Protein AF-E3M8C4-F1 (afdb_monomer)

Structure (mmCIF, N/CA/C/O backbone):
data_AF-E3M8C4-F1
#
_entry.id   AF-E3M8C4-F1
#
loop_
_atom_site.group_PDB
_atom_site.id
_atom_site.type_symbol
_atom_site.label_atom_id
_atom_site.label_alt_id
_atom_site.label_comp_id
_atom_site.label_asym_id
_atom_site.label_entity_id
_atom_site.label_seq_id
_atom_site.pdbx_PDB_ins_code
_atom_site.Cartn_x
_atom_site.Cartn_y
_atom_site.Cartn_z
_atom_site.occupancy
_atom_site.B_iso_or_equiv
_atom_site.auth_seq_id
_atom_site.auth_comp_id
_atom_site.auth_asym_id
_atom_site.auth_atom_id
_atom_site.pdbx_PDB_model_num
ATOM 1 N N . MET A 1 1 ? -31.772 -7.429 3.076 1.00 41.00 1 MET A N 1
ATOM 2 C CA . MET A 1 1 ? -30.978 -6.575 3.980 1.00 41.00 1 MET A CA 1
ATOM 3 C C . MET A 1 1 ? -29.759 -6.122 3.203 1.00 41.00 1 MET A C 1
ATOM 5 O O . MET A 1 1 ? -29.094 -7.003 2.657 1.00 41.00 1 MET A O 1
ATOM 9 N N . PRO A 1 2 ? -29.515 -4.811 3.075 1.00 46.81 2 PRO A N 1
ATOM 10 C CA . PRO A 1 2 ? -28.329 -4.307 2.395 1.00 46.81 2 PRO A CA 1
ATOM 11 C C . PRO A 1 2 ? -27.064 -4.813 3.103 1.00 46.81 2 PRO A C 1
ATOM 13 O O . PRO A 1 2 ? -27.023 -4.975 4.325 1.00 46.81 2 PRO A O 1
ATOM 16 N N . LYS A 1 3 ? -26.053 -5.179 2.312 1.00 53.75 3 LYS A N 1
ATOM 17 C CA . LYS A 1 3 ? -24.816 -5.789 2.808 1.00 53.75 3 LYS A CA 1
ATOM 18 C C . LYS A 1 3 ? -23.871 -4.678 3.261 1.00 53.75 3 LYS A C 1
ATOM 20 O O . LYS A 1 3 ? -23.194 -4.083 2.433 1.00 53.75 3 LYS A O 1
ATOM 25 N N . LEU A 1 4 ? -23.828 -4.426 4.565 1.00 55.47 4 LEU A N 1
ATOM 26 C CA . LEU A 1 4 ? -22.889 -3.484 5.178 1.00 55.47 4 LEU A CA 1
ATOM 27 C C . LEU A 1 4 ? -21.462 -4.028 5.033 1.00 55.47 4 LEU A C 1
ATOM 29 O O . LEU A 1 4 ? -21.160 -5.127 5.504 1.00 55.47 4 LEU A O 1
ATOM 33 N N . GLU A 1 5 ? -20.588 -3.276 4.367 1.00 61.97 5 GLU A N 1
ATOM 34 C CA . GLU A 1 5 ? -19.200 -3.681 4.135 1.00 61.97 5 GLU A CA 1
ATOM 35 C C . GLU A 1 5 ? -18.239 -2.529 4.444 1.00 61.97 5 GLU A C 1
ATOM 37 O O . GLU A 1 5 ? -18.354 -1.435 3.889 1.00 61.97 5 GLU A O 1
ATOM 42 N N . ILE A 1 6 ? -17.262 -2.786 5.316 1.00 65.75 6 ILE A N 1
ATOM 43 C CA . ILE A 1 6 ? -16.115 -1.896 5.493 1.00 65.75 6 ILE A CA 1
ATOM 44 C C . ILE A 1 6 ? -15.099 -2.214 4.406 1.00 65.75 6 ILE A C 1
ATOM 46 O O . ILE A 1 6 ? -14.561 -3.320 4.357 1.00 65.75 6 ILE A O 1
ATOM 50 N N . GLN A 1 7 ? -14.836 -1.249 3.527 1.00 65.81 7 GLN A N 1
ATOM 51 C CA . GLN A 1 7 ? -13.980 -1.490 2.363 1.00 65.81 7 GLN A CA 1
ATOM 52 C C . GLN A 1 7 ? -12.594 -0.862 2.482 1.00 65.81 7 GLN A C 1
ATOM 54 O O . GLN A 1 7 ? -11.669 -1.339 1.824 1.00 65.81 7 GLN A O 1
ATOM 59 N N . SER A 1 8 ? -12.420 0.182 3.298 1.00 65.69 8 SER A N 1
ATOM 60 C CA . SER A 1 8 ? -11.122 0.846 3.429 1.00 65.69 8 SER A CA 1
ATOM 61 C C . SER A 1 8 ? -10.861 1.426 4.807 1.00 65.69 8 SER A C 1
ATOM 63 O O . SER A 1 8 ? -11.768 2.012 5.402 1.00 65.69 8 SER A O 1
ATOM 65 N N . ILE A 1 9 ? -9.595 1.361 5.217 1.00 70.31 9 ILE A N 1
ATOM 66 C CA . ILE A 1 9 ? -9.042 2.141 6.323 1.00 70.31 9 ILE A CA 1
ATOM 67 C C . ILE A 1 9 ? -7.914 3.033 5.784 1.00 70.31 9 ILE A C 1
ATOM 69 O O . ILE A 1 9 ? -7.030 2.538 5.078 1.00 70.31 9 ILE A O 1
ATOM 73 N N . ASP A 1 10 ? -7.964 4.331 6.100 1.00 72.81 10 ASP A N 1
ATOM 74 C CA . ASP A 1 10 ? -6.901 5.304 5.797 1.00 72.81 10 ASP A CA 1
ATOM 75 C C . ASP A 1 10 ? -6.267 5.807 7.096 1.00 72.81 10 ASP A C 1
ATOM 77 O O . ASP A 1 10 ? -6.956 6.412 7.918 1.00 72.81 10 ASP A O 1
ATOM 81 N N . PHE A 1 11 ? -4.964 5.569 7.267 1.00 69.94 11 PHE A N 1
ATOM 82 C CA . PHE A 1 11 ? -4.164 6.158 8.339 1.00 69.94 11 PHE A CA 1
ATOM 83 C C . PHE A 1 11 ? -3.573 7.466 7.838 1.00 69.94 11 PHE A C 1
ATOM 85 O O . PHE A 1 11 ? -2.538 7.477 7.171 1.00 69.94 11 PHE A O 1
ATOM 92 N N . SER A 1 12 ? -4.223 8.578 8.156 1.00 65.88 12 SER A N 1
ATOM 93 C CA . SER A 1 12 ? -3.768 9.907 7.757 1.00 65.88 12 SER A CA 1
ATOM 94 C C . SER A 1 12 ? -3.280 10.726 8.945 1.00 65.88 12 SER A C 1
ATOM 96 O O . SER A 1 12 ? -3.687 10.489 10.074 1.00 65.88 12 SER A O 1
ATOM 98 N N . LYS A 1 13 ? -2.390 11.691 8.707 1.00 58.03 13 LYS A N 1
ATOM 99 C CA . LYS A 1 13 ? -2.182 12.804 9.641 1.00 58.03 13 LYS A CA 1
ATOM 100 C C . LYS A 1 13 ? -3.149 13.914 9.244 1.00 58.03 13 LYS A C 1
ATOM 102 O O . LYS A 1 13 ? -3.249 14.218 8.051 1.00 58.03 13 LYS A O 1
ATOM 107 N N . ASN A 1 14 ? -3.860 14.497 10.205 1.00 47.97 14 ASN A N 1
ATOM 108 C CA . ASN A 1 14 ? -4.699 15.659 9.928 1.00 47.97 14 ASN A CA 1
ATOM 109 C C . ASN A 1 14 ? -3.818 16.799 9.394 1.00 47.97 14 ASN A C 1
ATOM 111 O O . ASN A 1 14 ? -2.728 17.045 9.915 1.00 47.97 14 ASN A O 1
ATOM 115 N N . LYS A 1 15 ? -4.274 17.481 8.337 1.00 43.12 15 LYS A N 1
ATOM 116 C CA . LYS A 1 15 ? -3.671 18.746 7.907 1.00 43.12 15 LYS A CA 1
ATOM 117 C C . LYS A 1 15 ? -4.147 19.827 8.870 1.00 43.12 15 LYS A C 1
ATOM 119 O O . LYS A 1 15 ? -5.129 20.503 8.586 1.00 43.12 15 LYS A O 1
ATOM 124 N N . GLU A 1 16 ? -3.489 19.973 10.010 1.00 40.72 16 GLU A N 1
ATOM 125 C CA . GLU A 1 16 ? -3.573 21.251 10.711 1.00 40.72 16 GLU A CA 1
ATOM 126 C C . GLU A 1 16 ? -2.785 22.278 9.887 1.00 40.72 16 GLU A C 1
ATOM 128 O O . GLU A 1 16 ? -1.703 21.988 9.370 1.00 40.72 16 GLU A O 1
ATOM 133 N N . ASN A 1 17 ? -3.399 23.442 9.663 1.00 36.81 17 ASN A N 1
ATOM 134 C CA . ASN A 1 17 ? -2.764 24.579 9.007 1.00 36.81 17 ASN A CA 1
ATOM 135 C C . ASN A 1 17 ? -1.428 24.870 9.703 1.00 36.81 17 ASN A C 1
ATOM 137 O O . ASN A 1 17 ? -1.374 24.892 10.929 1.00 36.81 17 ASN A O 1
ATOM 141 N N . GLU A 1 18 ? -0.379 25.139 8.925 1.00 38.25 18 GLU A N 1
ATOM 142 C CA . GLU A 1 18 ? 1.022 25.331 9.353 1.00 38.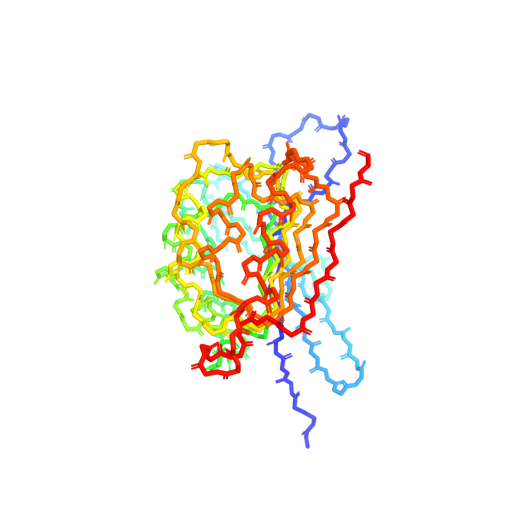25 18 GLU A CA 1
ATOM 143 C C . GLU A 1 18 ? 1.268 26.471 10.376 1.00 38.25 18 GLU A C 1
ATOM 145 O O . GLU A 1 18 ? 2.416 26.789 10.667 1.00 38.25 18 GLU A O 1
ATOM 150 N N . ASN A 1 19 ? 0.225 27.081 10.947 1.00 34.41 19 ASN A N 1
ATOM 151 C CA . ASN A 1 19 ? 0.312 28.265 11.803 1.00 34.41 19 ASN A CA 1
ATOM 152 C C . ASN A 1 19 ? -0.123 28.064 13.264 1.00 34.41 19 ASN A C 1
ATOM 154 O O . ASN A 1 19 ? -0.039 29.023 14.029 1.00 34.41 19 ASN A O 1
ATOM 158 N N . GLU A 1 20 ? -0.544 26.871 13.692 1.00 35.66 20 GLU A N 1
ATOM 159 C CA . GLU A 1 20 ? -0.759 26.601 15.120 1.00 35.66 20 GLU A CA 1
ATOM 160 C C . GLU A 1 20 ? 0.351 25.709 15.673 1.00 35.66 20 GLU A C 1
ATOM 162 O O . GLU A 1 20 ? 0.469 24.523 15.375 1.00 35.66 20 GLU A O 1
ATOM 167 N N . VAL A 1 21 ? 1.199 26.331 16.493 1.00 35.09 21 VAL A N 1
ATOM 168 C CA . VAL A 1 21 ? 2.205 25.678 17.328 1.00 35.09 21 VAL A CA 1
ATOM 169 C C . VAL A 1 21 ? 1.470 24.885 18.412 1.00 35.09 21 VAL A C 1
ATOM 171 O O . VAL A 1 21 ? 1.314 25.340 19.541 1.00 35.09 21 VAL A O 1
ATOM 174 N N . SER A 1 22 ? 0.980 23.700 18.061 1.00 35.19 22 SER A N 1
ATOM 175 C CA . SER A 1 22 ? 0.643 22.661 19.029 1.00 35.19 22 SER A CA 1
ATOM 176 C C . SER A 1 22 ? 1.121 21.315 18.479 1.00 35.19 22 SER A C 1
ATOM 178 O O . SER A 1 22 ? 0.744 20.879 17.396 1.00 35.19 22 SER A O 1
ATOM 180 N N . GLU A 1 23 ? 2.048 20.684 19.195 1.00 35.31 23 GLU A N 1
ATOM 181 C CA . GLU A 1 23 ? 2.816 19.512 18.758 1.00 35.31 23 GLU A CA 1
ATOM 182 C C . GLU A 1 23 ? 2.022 18.192 18.694 1.00 35.31 23 GLU A C 1
ATOM 184 O O . GLU A 1 23 ? 2.613 17.128 18.503 1.00 35.31 23 GLU A O 1
ATOM 189 N N . SER A 1 24 ? 0.692 18.196 18.790 1.00 40.06 24 SER A N 1
ATOM 190 C CA . SER A 1 24 ? -0.093 16.966 18.648 1.00 40.06 24 SER A CA 1
ATOM 191 C C . SER A 1 24 ? -0.517 16.756 17.197 1.00 40.06 24 SER A C 1
ATOM 193 O O . SER A 1 24 ? -1.641 17.064 16.807 1.00 40.06 24 SER A O 1
ATOM 195 N N . ARG A 1 25 ? 0.370 16.186 16.375 1.00 48.22 25 ARG A N 1
ATOM 196 C CA . ARG A 1 25 ? -0.005 15.659 15.052 1.00 48.22 25 ARG A CA 1
ATOM 197 C C . ARG A 1 25 ? -1.118 14.616 15.238 1.00 48.22 25 ARG A C 1
ATOM 199 O O . ARG A 1 25 ? -0.826 13.473 15.581 1.00 48.22 25 ARG A O 1
ATOM 206 N N . LYS A 1 26 ? -2.382 14.993 15.023 1.00 54.38 26 LYS A N 1
ATOM 207 C CA . LYS A 1 26 ? -3.531 14.083 15.140 1.00 54.38 26 LYS A CA 1
ATOM 208 C C . LYS A 1 26 ? -3.428 13.005 14.065 1.00 54.38 26 LYS A C 1
ATOM 210 O O . LYS A 1 26 ? -3.523 13.295 12.867 1.00 54.38 26 LYS A O 1
ATOM 215 N N . ASN A 1 27 ? -3.209 11.763 14.487 1.00 68.88 27 ASN A N 1
ATOM 216 C CA . ASN A 1 27 ? -3.420 10.619 13.611 1.00 68.88 27 ASN A CA 1
ATOM 217 C C . ASN A 1 27 ? -4.933 10.479 13.420 1.00 68.88 27 ASN A C 1
ATOM 219 O O . ASN A 1 27 ? -5.701 10.622 14.361 1.00 68.88 27 ASN A O 1
ATOM 223 N N . VAL A 1 28 ? -5.377 10.222 12.203 1.00 75.94 28 VAL A N 1
ATOM 224 C CA . VAL A 1 28 ? -6.787 10.083 11.860 1.00 75.94 28 VAL A CA 1
ATOM 225 C C . VAL A 1 28 ? -6.960 8.758 11.159 1.00 75.94 28 VAL A C 1
ATOM 227 O O . VAL A 1 28 ? -6.259 8.467 10.186 1.00 75.94 28 VAL A O 1
ATOM 230 N N . VAL A 1 29 ? -7.908 7.972 11.648 1.00 79.62 29 VAL A N 1
ATOM 231 C CA . VAL A 1 29 ? -8.305 6.716 11.026 1.00 79.62 29 VAL A CA 1
ATOM 232 C C . VAL A 1 29 ? -9.688 6.891 10.439 1.00 79.62 29 VAL A C 1
ATOM 234 O O . VAL A 1 29 ? -10.652 7.121 11.161 1.00 79.62 29 VAL A O 1
ATOM 237 N N . MET A 1 30 ? -9.776 6.811 9.115 1.00 83.31 30 MET A N 1
ATOM 238 C CA . MET A 1 30 ? -11.051 6.895 8.409 1.00 83.31 30 MET A CA 1
ATOM 239 C C . MET A 1 30 ? -11.515 5.503 8.016 1.00 83.31 30 MET A C 1
ATOM 241 O O . MET A 1 30 ? -10.793 4.786 7.323 1.00 83.31 30 MET A O 1
ATOM 245 N N . VAL A 1 31 ? -12.733 5.148 8.408 1.00 83.19 31 VAL A N 1
ATOM 246 C CA . VAL A 1 31 ? -13.388 3.892 8.044 1.00 83.19 31 VAL A CA 1
ATOM 247 C C . VAL A 1 31 ? -14.530 4.208 7.087 1.00 83.19 31 VAL A C 1
ATOM 249 O O . VAL A 1 31 ? -15.455 4.940 7.433 1.00 83.19 31 VAL A O 1
ATOM 252 N N . LYS A 1 32 ? -14.468 3.665 5.867 1.00 84.19 32 LYS A N 1
ATOM 253 C CA . LYS A 1 32 ? -15.539 3.836 4.873 1.00 84.19 32 LYS A CA 1
ATOM 254 C C . LYS A 1 32 ? -16.466 2.632 4.882 1.00 84.19 32 LYS A C 1
ATOM 256 O O . LYS A 1 32 ? -16.045 1.520 4.546 1.00 84.19 32 LYS A O 1
ATOM 261 N N . GLN A 1 33 ? -17.714 2.887 5.243 1.00 81.12 33 GLN A N 1
ATOM 262 C CA . GLN A 1 33 ? -18.804 1.928 5.239 1.00 81.12 33 GLN A CA 1
ATOM 263 C C . GLN A 1 33 ? -19.651 2.132 3.987 1.00 81.12 33 GLN A C 1
ATOM 265 O O . GLN A 1 33 ? -20.046 3.254 3.680 1.00 81.12 33 GLN A O 1
ATOM 270 N N . PHE A 1 34 ? -19.915 1.042 3.275 1.00 79.81 34 PHE A N 1
ATOM 271 C CA . PHE A 1 34 ? -20.712 1.052 2.056 1.00 79.81 34 PHE A CA 1
ATOM 272 C C . PHE A 1 34 ? -22.049 0.359 2.305 1.00 79.81 34 PHE A C 1
ATOM 274 O O . PHE A 1 34 ? -22.085 -0.761 2.826 1.00 79.81 34 PHE A O 1
ATOM 281 N N . GLU A 1 35 ? -23.127 1.028 1.908 1.00 80.06 35 GLU A N 1
ATOM 282 C CA . GLU A 1 35 ? -24.488 0.506 1.897 1.00 80.06 35 GLU A CA 1
ATOM 283 C C . GLU A 1 35 ? -25.095 0.780 0.516 1.00 80.06 35 GLU A C 1
ATOM 285 O O . GLU A 1 35 ? -25.568 1.878 0.230 1.00 80.06 35 GLU A O 1
ATOM 290 N N . GLU A 1 36 ? -25.016 -0.219 -0.367 1.00 79.69 36 GLU A N 1
ATOM 291 C CA . GLU A 1 36 ? -25.359 -0.083 -1.791 1.00 79.69 36 GLU A CA 1
ATOM 292 C C . GLU A 1 36 ? -24.538 1.032 -2.469 1.00 79.69 36 GLU A C 1
ATOM 294 O O . GLU A 1 36 ? -23.327 0.873 -2.636 1.00 79.69 36 GLU A O 1
ATOM 299 N N . GLU A 1 37 ? -25.172 2.141 -2.855 1.00 78.06 37 GLU A N 1
ATOM 300 C CA . GLU A 1 37 ? -24.515 3.306 -3.464 1.00 78.06 37 GLU A CA 1
ATOM 301 C C . GLU A 1 37 ? -24.105 4.373 -2.434 1.00 78.06 37 GLU A C 1
ATOM 303 O O . GLU A 1 37 ? -23.345 5.287 -2.758 1.00 78.06 37 GLU A O 1
ATOM 308 N N . ASN A 1 38 ? -24.566 4.255 -1.185 1.00 82.12 38 ASN A N 1
ATOM 309 C CA . ASN A 1 38 ? -24.276 5.220 -0.134 1.00 82.12 38 ASN A CA 1
ATOM 310 C C . ASN A 1 38 ? -22.955 4.898 0.572 1.00 82.12 38 ASN A C 1
ATOM 312 O O . ASN A 1 38 ? -22.628 3.739 0.846 1.00 82.12 38 ASN A O 1
ATOM 316 N N . ILE A 1 39 ? -22.203 5.953 0.893 1.00 84.81 39 ILE A N 1
ATOM 317 C CA . ILE A 1 39 ? -20.925 5.865 1.600 1.00 84.81 39 ILE A CA 1
ATOM 318 C C . ILE A 1 39 ? -21.018 6.689 2.877 1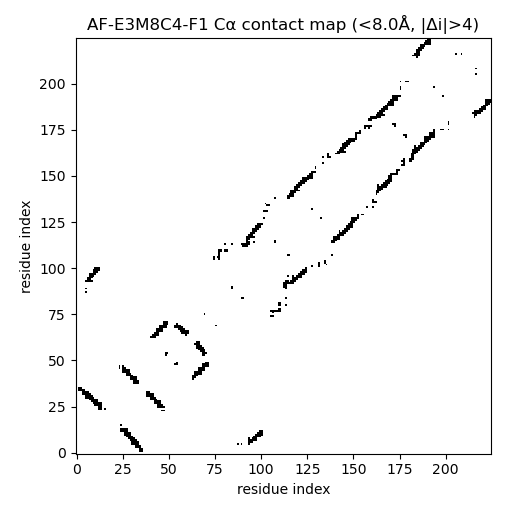.00 84.81 39 ILE A C 1
ATOM 320 O O . ILE A 1 39 ? -21.159 7.909 2.818 1.00 84.81 39 ILE A O 1
ATOM 324 N N . THR A 1 40 ? -20.848 6.026 4.016 1.00 87.50 40 THR A N 1
ATOM 325 C CA . THR A 1 40 ? -20.685 6.678 5.317 1.00 87.50 40 THR A CA 1
ATOM 326 C C . THR A 1 40 ? -19.211 6.659 5.698 1.00 87.50 40 THR A C 1
ATOM 328 O O . THR A 1 40 ? -18.539 5.627 5.597 1.00 87.50 40 THR A O 1
ATOM 331 N N . ILE A 1 41 ? -18.687 7.811 6.117 1.00 87.94 41 ILE A N 1
ATOM 332 C CA . ILE A 1 41 ? -17.295 7.962 6.543 1.00 87.94 41 ILE A CA 1
ATOM 333 C C . ILE A 1 41 ? -17.286 8.170 8.049 1.00 87.94 41 ILE A C 1
ATOM 335 O O . ILE A 1 41 ? -17.792 9.172 8.536 1.00 87.94 41 ILE A O 1
ATOM 339 N N . HIS A 1 42 ? -16.674 7.228 8.755 1.00 88.06 42 HIS A N 1
ATOM 340 C CA . HIS A 1 42 ? -16.435 7.304 10.190 1.00 88.06 42 HIS A CA 1
ATOM 341 C C . HIS A 1 42 ? -15.011 7.789 10.427 1.00 88.06 42 HIS A C 1
ATOM 343 O O . HIS A 1 42 ? -14.066 7.207 9.882 1.00 88.06 42 HIS A O 1
ATOM 349 N N . VAL A 1 43 ? -14.848 8.843 11.219 1.00 87.38 43 VAL A N 1
ATOM 350 C CA . VAL A 1 43 ? -13.557 9.484 11.483 1.00 87.38 43 VAL A CA 1
ATOM 351 C C . VAL A 1 43 ? -13.175 9.275 12.941 1.00 87.38 43 VAL A C 1
ATOM 353 O O . VAL A 1 43 ? -13.878 9.701 13.851 1.00 87.38 43 VAL A O 1
ATOM 356 N N . PHE A 1 44 ? -12.029 8.640 13.166 1.00 85.44 44 PHE A N 1
ATOM 357 C CA . PHE A 1 44 ? -11.445 8.464 14.491 1.00 85.44 44 PHE A CA 1
ATOM 358 C C . PHE A 1 44 ? -10.202 9.349 14.608 1.00 85.44 44 PHE A C 1
ATOM 360 O O . PHE A 1 44 ? -9.151 9.034 14.045 1.00 85.44 44 PHE A O 1
ATOM 367 N N . ASN A 1 45 ? -10.333 10.464 15.323 1.00 83.81 45 ASN A N 1
ATOM 368 C CA . ASN A 1 45 ? -9.249 11.368 15.680 1.00 83.81 45 ASN A CA 1
ATOM 369 C C . ASN A 1 45 ? -8.482 10.787 16.867 1.00 83.81 45 ASN A C 1
ATOM 371 O O . ASN A 1 45 ? -8.998 10.663 17.971 1.00 83.81 45 ASN A O 1
ATOM 375 N N . ILE A 1 46 ? -7.233 10.422 16.639 1.00 81.44 46 ILE A N 1
ATOM 376 C CA . ILE A 1 46 ? -6.357 9.831 17.637 1.00 81.44 46 ILE A CA 1
ATOM 377 C C . ILE A 1 46 ? -5.492 10.939 18.237 1.00 81.44 46 ILE A C 1
ATOM 379 O O . ILE A 1 46 ? -4.642 11.520 17.553 1.00 81.44 46 ILE A O 1
ATOM 383 N N . ILE A 1 47 ? -5.721 11.218 19.518 1.00 80.81 47 ILE A N 1
ATOM 384 C CA . ILE A 1 47 ? -5.093 12.308 20.262 1.00 80.81 47 ILE A CA 1
ATOM 385 C C . ILE A 1 47 ? -4.106 11.710 21.263 1.00 80.81 47 ILE A C 1
ATOM 387 O O . ILE A 1 47 ? -4.490 11.028 22.211 1.00 80.81 47 ILE A O 1
ATOM 391 N N . ALA A 1 48 ? -2.816 11.956 21.052 1.00 79.50 48 ALA A N 1
ATOM 392 C CA . ALA A 1 48 ? -1.797 11.614 22.036 1.00 79.50 48 ALA A CA 1
ATOM 393 C C . ALA A 1 48 ? -1.910 12.557 23.242 1.00 79.50 48 ALA A C 1
ATOM 395 O O . ALA A 1 48 ? -1.929 13.775 23.070 1.00 79.50 48 ALA A O 1
ATOM 396 N N . THR A 1 49 ? -1.953 12.007 24.453 1.00 80.94 49 THR A N 1
ATOM 397 C CA . THR A 1 49 ? -2.016 12.784 25.696 1.00 80.94 49 THR A CA 1
ATOM 398 C C . THR A 1 49 ? -1.068 12.219 26.750 1.00 80.94 49 THR A C 1
ATOM 400 O O . THR A 1 49 ? -0.905 11.008 26.883 1.00 80.94 49 THR A O 1
ATOM 403 N N . GLY A 1 50 ? -0.421 13.112 27.503 1.00 83.44 50 GLY A N 1
ATOM 404 C CA . GLY A 1 50 ? 0.361 12.761 28.694 1.00 83.44 50 GLY A CA 1
ATOM 405 C C . GLY A 1 50 ? -0.457 12.793 29.990 1.00 83.44 50 GLY A C 1
ATOM 406 O O . GLY A 1 50 ? 0.075 12.482 31.056 1.00 83.44 50 GLY A O 1
ATOM 407 N N . ILE A 1 51 ? -1.729 13.195 29.913 1.00 86.75 51 ILE A N 1
ATOM 408 C CA . ILE A 1 51 ? -2.645 13.299 31.051 1.00 86.75 51 ILE A CA 1
ATOM 409 C C . ILE A 1 51 ? -3.215 11.906 31.314 1.00 86.75 51 ILE A C 1
ATOM 411 O O . ILE A 1 51 ? -3.896 11.339 30.462 1.00 86.75 51 ILE A O 1
ATOM 415 N N . LYS A 1 52 ? -2.914 11.328 32.482 1.00 86.81 52 LYS A N 1
ATOM 416 C CA . LYS A 1 52 ? -3.260 9.929 32.792 1.00 86.81 52 LYS A CA 1
ATOM 417 C C . LYS A 1 52 ? -4.764 9.691 32.832 1.00 86.81 52 LYS A C 1
ATOM 419 O O . LYS A 1 52 ? -5.211 8.598 32.504 1.00 86.81 52 LYS A O 1
ATOM 424 N N . GLU A 1 53 ? -5.513 10.701 33.246 1.00 89.38 53 GLU A N 1
ATOM 425 C CA . GLU A 1 53 ? -6.966 10.685 33.373 1.00 89.38 53 GLU A CA 1
ATOM 426 C C . GLU A 1 53 ? -7.663 10.638 32.007 1.00 89.38 53 GLU A C 1
ATOM 428 O O . GLU A 1 53 ? -8.742 10.060 31.894 1.00 89.38 53 GLU A O 1
ATOM 433 N N . ASP A 1 54 ? -7.020 11.186 30.974 1.00 84.38 54 ASP A N 1
ATOM 434 C CA . ASP A 1 54 ? -7.568 11.250 29.621 1.00 84.38 54 ASP A CA 1
ATOM 435 C C . ASP A 1 54 ? -7.314 9.957 28.830 1.00 84.38 54 ASP A C 1
ATOM 437 O O . ASP A 1 54 ? -7.980 9.692 27.830 1.00 84.38 54 ASP A O 1
ATOM 441 N N . ILE A 1 55 ? -6.348 9.128 29.238 1.00 86.12 55 ILE A N 1
ATOM 442 C CA . ILE A 1 55 ? -5.980 7.915 28.496 1.00 86.12 55 ILE A CA 1
ATOM 443 C C . ILE A 1 55 ? -7.172 6.949 28.433 1.00 86.12 55 ILE A C 1
ATOM 445 O O . ILE A 1 55 ? -7.695 6.496 29.449 1.00 86.12 55 ILE A O 1
ATOM 449 N N . GLY A 1 56 ? -7.558 6.576 27.212 1.00 81.56 56 GLY A N 1
ATOM 450 C CA . GLY A 1 56 ? -8.686 5.690 26.936 1.00 81.56 56 GLY A CA 1
ATOM 451 C C . GLY A 1 56 ? -10.032 6.407 26.825 1.00 81.56 56 GLY A C 1
ATOM 452 O O . GLY A 1 56 ? -11.030 5.744 26.534 1.00 81.56 56 GLY A O 1
ATOM 453 N N . MET A 1 57 ? -10.084 7.732 27.019 1.00 85.19 57 MET A N 1
ATOM 454 C CA . MET A 1 57 ? -11.312 8.493 26.803 1.00 85.19 57 MET A CA 1
ATOM 455 C C . MET A 1 57 ? -11.714 8.464 25.327 1.00 85.19 57 MET A C 1
ATOM 457 O O . MET A 1 57 ? -10.895 8.685 24.432 1.00 85.19 57 MET A O 1
ATOM 461 N N . ILE A 1 58 ? -13.001 8.196 25.100 1.00 86.62 58 ILE A N 1
ATOM 462 C CA . ILE A 1 58 ? -13.663 8.292 23.800 1.00 86.62 58 ILE A CA 1
ATOM 463 C C . ILE A 1 58 ? -14.671 9.431 23.898 1.00 86.62 58 ILE A C 1
ATOM 465 O O . ILE A 1 58 ? -15.612 9.354 24.689 1.00 86.62 58 ILE A O 1
ATOM 469 N N . ILE A 1 59 ? -14.484 10.468 23.091 1.00 86.38 59 ILE A N 1
ATOM 470 C CA . ILE A 1 59 ? -15.386 11.616 23.013 1.00 86.38 59 ILE A CA 1
ATOM 471 C C . ILE A 1 59 ? -16.036 11.587 21.636 1.00 86.38 59 ILE A C 1
ATOM 473 O O . ILE A 1 59 ? -15.354 11.478 20.624 1.00 86.38 59 ILE A O 1
ATOM 477 N N . GLN A 1 60 ? -17.362 11.639 21.580 1.00 89.25 60 GLN A N 1
ATOM 478 C CA . GLN A 1 60 ? -18.067 11.787 20.313 1.00 89.25 60 GLN A CA 1
ATOM 479 C C . GLN A 1 60 ? -18.157 13.276 19.971 1.00 89.25 60 GLN A C 1
ATOM 481 O O . GLN A 1 60 ? -18.851 14.019 20.664 1.00 89.25 60 GLN A O 1
ATOM 486 N N . SER A 1 61 ? -17.466 13.701 18.915 1.00 84.31 61 SER A N 1
ATOM 487 C CA . SER A 1 61 ? -17.464 15.097 18.459 1.00 84.31 61 SER A CA 1
ATOM 488 C C . SER A 1 61 ? -18.649 15.370 17.524 1.00 84.31 61 SER A C 1
ATOM 490 O O . SER A 1 61 ? -19.228 16.455 17.553 1.00 84.31 61 SER A O 1
ATOM 492 N N . SER A 1 62 ? -19.062 14.371 16.736 1.00 88.12 62 SER A N 1
ATOM 493 C CA . SER A 1 62 ? -20.285 14.400 15.923 1.00 88.12 62 SER A CA 1
ATOM 494 C C . SER A 1 62 ? -20.820 12.983 15.661 1.00 88.12 62 SER A C 1
ATOM 496 O O . SER A 1 62 ? -20.271 12.002 16.160 1.00 88.12 62 SER A O 1
ATOM 498 N N . GLU A 1 63 ? -21.914 12.839 14.905 1.00 87.81 63 GLU A N 1
ATOM 499 C CA . GLU A 1 63 ? -22.556 11.535 14.650 1.00 87.81 63 GLU A CA 1
ATOM 500 C C . GLU A 1 63 ? -21.575 10.468 14.129 1.00 87.81 63 GLU A C 1
ATOM 502 O O . GLU A 1 63 ? -21.641 9.322 14.573 1.00 87.81 63 GLU A O 1
ATOM 507 N N . PHE A 1 64 ? -20.634 10.860 13.263 1.00 87.75 64 PHE A N 1
ATOM 508 C CA . PHE A 1 64 ? -19.652 9.968 12.635 1.00 87.75 64 PHE A CA 1
ATOM 509 C C . PHE A 1 64 ? -18.195 10.342 12.937 1.00 87.75 64 PHE A C 1
ATOM 511 O O . PHE A 1 64 ? -17.282 9.892 12.239 1.00 87.75 64 PHE A O 1
ATOM 518 N N . GLU A 1 65 ? -17.960 11.164 13.960 1.00 88.81 65 GLU A N 1
ATOM 519 C CA . GLU A 1 65 ? -16.618 11.593 14.348 1.00 88.81 65 GLU A CA 1
ATOM 520 C C . GLU A 1 65 ? -16.387 11.395 15.843 1.00 88.81 65 GLU A C 1
ATOM 522 O O . GLU A 1 65 ? -17.167 11.846 16.687 1.00 88.81 65 GLU A O 1
ATOM 527 N N . TRP A 1 66 ? -15.270 10.748 16.164 1.00 88.75 66 TRP A N 1
ATOM 528 C CA . TRP A 1 66 ? -14.862 10.451 17.529 1.00 88.75 66 TRP A CA 1
ATOM 529 C C . TRP A 1 66 ? -13.422 10.867 17.765 1.00 88.75 66 TRP A C 1
ATOM 531 O O . TRP A 1 66 ? -12.577 10.771 16.878 1.00 88.75 66 TRP A O 1
ATOM 541 N N . GLU A 1 67 ? -13.135 11.266 18.990 1.00 88.31 67 GLU A N 1
ATOM 542 C CA . GLU A 1 67 ? -11.805 11.498 19.519 1.00 88.31 67 GLU A CA 1
ATOM 543 C C . GLU A 1 67 ? -11.453 10.367 20.479 1.00 88.31 67 GLU A C 1
ATOM 545 O O . GLU A 1 67 ? -12.250 9.987 21.336 1.00 88.31 67 GLU A O 1
ATOM 550 N N . TYR A 1 68 ? -10.259 9.808 20.316 1.00 85.50 68 TYR A N 1
ATOM 551 C CA . TYR A 1 68 ? -9.710 8.788 21.191 1.00 85.50 68 TYR A CA 1
ATOM 552 C C . TYR A 1 68 ? -8.370 9.255 21.745 1.00 85.50 68 TYR A C 1
ATOM 554 O O . TYR A 1 68 ? -7.400 9.434 21.001 1.00 85.50 68 TYR A O 1
ATOM 562 N N . HIS A 1 69 ? -8.328 9.432 23.060 1.00 85.38 69 HIS A N 1
ATOM 563 C CA . HIS A 1 69 ? -7.161 9.907 23.786 1.00 85.38 69 HIS A CA 1
ATOM 564 C C . HIS A 1 69 ? -6.285 8.723 24.197 1.00 85.38 69 HIS A C 1
ATOM 566 O O . HIS A 1 69 ? -6.772 7.745 24.767 1.00 85.38 69 HIS A O 1
ATOM 572 N N . HIS A 1 70 ? -4.986 8.779 23.906 1.00 81.38 70 HIS A N 1
ATOM 573 C CA . HIS A 1 70 ? -4.093 7.645 24.132 1.00 81.38 70 HIS A CA 1
ATOM 574 C C . HIS A 1 70 ? -2.726 8.028 24.686 1.00 81.38 70 HIS A C 1
ATOM 576 O O . HIS A 1 70 ? -2.231 9.134 24.478 1.00 81.38 70 HIS A O 1
ATOM 582 N N . ASP A 1 71 ? -2.091 7.043 25.322 1.00 82.12 71 ASP A N 1
ATOM 583 C CA . ASP A 1 71 ? -0.693 7.115 25.728 1.00 82.12 71 ASP A CA 1
ATOM 584 C C . ASP A 1 71 ? 0.222 7.065 24.485 1.00 82.12 71 ASP A C 1
ATOM 586 O O . ASP A 1 71 ? 0.185 6.067 23.748 1.00 82.12 71 ASP A O 1
ATOM 590 N N . PRO A 1 72 ? 1.045 8.098 24.222 1.00 75.31 72 PRO A N 1
ATOM 591 C CA . PRO A 1 72 ? 1.956 8.122 23.078 1.00 75.31 72 PRO A CA 1
ATOM 592 C C . PRO A 1 72 ? 3.045 7.042 23.120 1.00 75.31 72 PRO A C 1
ATOM 594 O O . PRO A 1 72 ? 3.655 6.769 22.088 1.00 75.31 72 PRO A O 1
ATOM 597 N N . SER A 1 73 ? 3.302 6.418 24.274 1.00 76.00 73 SER A N 1
ATOM 598 C CA . SER A 1 73 ? 4.301 5.350 24.412 1.00 76.00 73 SER A CA 1
ATOM 599 C C . SER A 1 73 ? 3.835 3.988 23.876 1.00 76.00 73 SER A C 1
ATOM 601 O O . SER A 1 73 ? 4.646 3.071 23.732 1.00 76.00 73 SER A O 1
ATOM 603 N N . VAL A 1 74 ? 2.545 3.840 23.550 1.00 74.00 74 VAL A N 1
ATOM 604 C CA . VAL A 1 74 ? 1.943 2.579 23.094 1.00 74.00 74 VAL A CA 1
ATOM 605 C C . VAL A 1 74 ? 1.732 2.591 21.579 1.00 74.00 74 VAL A C 1
ATOM 607 O O . VAL A 1 74 ? 1.231 3.564 21.016 1.00 74.00 74 VAL A O 1
ATOM 610 N N . ASN A 1 75 ? 2.035 1.475 20.901 1.00 66.38 75 ASN A N 1
ATOM 611 C CA . ASN A 1 75 ? 1.677 1.324 19.491 1.00 66.38 75 ASN A CA 1
ATOM 612 C C . ASN A 1 75 ? 0.161 1.130 19.327 1.00 66.38 75 ASN A C 1
ATOM 614 O O . ASN A 1 75 ? -0.369 0.024 19.458 1.00 66.38 75 ASN A O 1
ATOM 618 N N . LEU A 1 76 ? -0.531 2.228 19.027 1.00 69.31 76 LEU A N 1
ATOM 619 C CA . LEU A 1 76 ? -1.983 2.256 19.021 1.00 69.31 76 LEU A CA 1
ATOM 620 C C . LEU A 1 76 ? -2.622 1.687 17.754 1.00 69.31 76 LEU A C 1
ATOM 622 O O . LEU A 1 76 ? -3.715 1.133 17.834 1.00 69.31 76 LEU A O 1
ATOM 626 N N . THR A 1 77 ? -1.991 1.798 16.588 1.00 65.75 77 THR A N 1
ATOM 627 C CA . THR A 1 77 ? -2.644 1.438 15.319 1.00 65.75 77 THR A CA 1
ATOM 628 C C . THR A 1 77 ? -3.138 0.002 15.328 1.00 65.75 77 THR A C 1
ATOM 630 O O . THR A 1 77 ? -4.269 -0.263 14.932 1.00 65.75 77 THR A O 1
ATOM 633 N N . GLY A 1 78 ? -2.307 -0.917 15.815 1.00 66.81 78 GLY A N 1
ATOM 634 C CA . GLY A 1 78 ? -2.646 -2.324 15.916 1.00 66.81 78 GLY A CA 1
ATOM 635 C C . GLY A 1 78 ? -3.859 -2.579 16.814 1.00 66.81 78 GLY A C 1
ATOM 636 O O . GLY A 1 78 ? -4.785 -3.303 16.444 1.00 66.81 78 GLY A O 1
ATOM 637 N N . ILE A 1 79 ? -3.877 -1.932 17.981 1.00 72.19 79 ILE A N 1
ATOM 638 C CA . ILE A 1 79 ? -4.971 -2.008 18.957 1.00 72.19 79 ILE A CA 1
ATOM 639 C C . ILE A 1 79 ? -6.256 -1.428 18.358 1.00 72.19 79 ILE A C 1
ATOM 641 O O . ILE A 1 79 ? -7.319 -2.045 18.437 1.00 72.19 79 ILE A O 1
ATOM 645 N N . LEU A 1 80 ? -6.153 -0.264 17.719 1.00 75.00 80 LEU A N 1
ATOM 646 C CA . LEU A 1 80 ? -7.274 0.432 17.107 1.00 75.00 80 LEU A CA 1
ATOM 647 C C . LEU A 1 80 ? -7.861 -0.378 15.950 1.00 75.00 80 LEU A C 1
ATOM 649 O O . LEU A 1 80 ? -9.071 -0.568 15.897 1.00 75.00 80 LEU A O 1
ATOM 653 N N . CYS A 1 81 ? -7.022 -0.912 15.063 1.00 71.44 81 CYS A N 1
ATOM 654 C CA . CYS A 1 81 ? -7.462 -1.778 13.976 1.00 71.44 81 CYS A CA 1
ATOM 655 C C . CYS A 1 81 ? -8.212 -2.998 14.509 1.00 71.44 81 CYS A C 1
ATOM 657 O O . CYS A 1 81 ? -9.290 -3.308 14.009 1.00 71.44 81 CYS A O 1
ATOM 659 N N . ASN A 1 82 ? -7.710 -3.649 15.561 1.00 74.50 82 ASN A N 1
ATOM 660 C CA . ASN A 1 82 ? -8.388 -4.781 16.191 1.00 74.50 82 ASN A CA 1
ATOM 661 C C . ASN A 1 82 ? -9.748 -4.375 16.791 1.00 74.50 82 ASN A C 1
ATOM 663 O O . ASN A 1 82 ? -10.744 -5.079 16.627 1.00 74.50 82 ASN A O 1
ATOM 667 N N . ASN A 1 83 ? -9.821 -3.217 17.446 1.00 77.88 83 ASN A N 1
ATOM 668 C CA . ASN A 1 83 ? -11.069 -2.715 18.023 1.00 77.88 83 ASN A CA 1
ATOM 669 C C . ASN A 1 83 ? -12.091 -2.330 16.945 1.00 77.88 83 ASN A C 1
ATOM 671 O O . ASN A 1 83 ? -13.246 -2.735 17.041 1.00 77.88 83 ASN A O 1
ATOM 675 N N . ILE A 1 84 ? -11.659 -1.649 15.880 1.00 77.56 84 ILE A N 1
ATOM 676 C CA . ILE A 1 84 ? -12.474 -1.352 14.692 1.00 77.56 84 ILE A CA 1
ATOM 677 C C . ILE A 1 84 ? -12.960 -2.660 14.052 1.00 77.56 84 ILE A C 1
ATOM 679 O O . ILE A 1 84 ? -14.145 -2.794 13.755 1.00 77.56 84 ILE A O 1
ATOM 683 N N . SER A 1 85 ? -12.080 -3.660 13.912 1.00 74.25 85 SER A N 1
ATOM 684 C CA . SER A 1 85 ? -12.435 -4.993 13.394 1.00 74.25 85 SER A CA 1
ATOM 685 C C . SER A 1 85 ? -13.597 -5.601 14.170 1.00 74.25 85 SER A C 1
ATOM 687 O O . SER A 1 85 ? -14.556 -6.089 13.576 1.00 74.25 85 SER A O 1
ATOM 689 N N . LYS A 1 86 ? -13.510 -5.572 15.506 1.00 77.94 86 LYS A N 1
ATOM 690 C CA . LYS A 1 86 ? -14.527 -6.127 16.404 1.00 77.94 86 LYS A CA 1
ATOM 691 C C . LYS A 1 86 ? -15.824 -5.331 16.337 1.00 77.94 86 LYS A C 1
ATOM 693 O O . LYS A 1 86 ? -16.882 -5.936 16.209 1.00 77.94 86 LYS A O 1
ATOM 698 N N . PHE A 1 87 ? -15.735 -4.002 16.382 1.00 77.06 87 PHE A N 1
ATOM 699 C CA . PHE A 1 87 ? -16.891 -3.107 16.360 1.00 77.06 87 PHE A CA 1
ATOM 700 C C . PHE A 1 87 ? -17.724 -3.283 15.085 1.00 77.06 87 PHE A C 1
ATOM 702 O O . PHE A 1 87 ? -18.932 -3.486 15.158 1.00 77.06 87 PHE A O 1
ATOM 709 N N . TYR A 1 88 ? -17.069 -3.302 13.922 1.00 75.94 88 TYR A N 1
ATOM 710 C CA . TYR A 1 88 ? -17.731 -3.488 12.627 1.00 75.94 88 TYR A CA 1
ATOM 711 C C . TYR A 1 88 ? -17.909 -4.963 12.227 1.00 75.94 88 TYR A C 1
ATOM 713 O O . TYR A 1 88 ? -18.385 -5.243 11.128 1.00 75.94 88 TYR A O 1
ATOM 721 N N . ASN A 1 89 ? -17.524 -5.914 13.090 1.00 76.75 89 ASN A N 1
ATOM 722 C CA . ASN A 1 89 ? -17.564 -7.355 12.821 1.00 76.75 89 ASN A CA 1
ATOM 723 C C . ASN A 1 89 ? -16.903 -7.731 11.475 1.00 76.75 89 ASN A C 1
ATOM 725 O O . ASN A 1 89 ? -17.431 -8.524 10.689 1.00 76.75 89 ASN A O 1
ATOM 729 N N . ILE A 1 90 ? -15.743 -7.133 11.193 1.00 75.75 90 ILE A N 1
ATOM 730 C CA . ILE A 1 90 ? -14.976 -7.354 9.965 1.00 75.75 90 ILE A CA 1
ATOM 731 C C . ILE A 1 90 ? -14.302 -8.724 10.060 1.00 75.75 90 ILE A C 1
ATOM 733 O O . ILE A 1 90 ? -13.391 -8.933 10.859 1.00 75.75 90 ILE A O 1
ATOM 737 N N . LYS A 1 91 ? -14.755 -9.671 9.234 1.00 71.44 91 LYS A N 1
ATOM 738 C CA . LYS A 1 91 ? -14.238 -11.053 9.207 1.00 71.44 91 LYS A CA 1
ATOM 739 C C . LYS A 1 91 ? -13.274 -11.338 8.056 1.00 71.44 91 LYS A C 1
ATOM 741 O O . LYS A 1 91 ? -12.659 -12.397 8.040 1.00 71.44 91 LYS A O 1
ATOM 746 N N . ASN A 1 92 ? -13.166 -10.418 7.101 1.00 73.50 92 ASN A N 1
ATOM 747 C CA . ASN A 1 92 ? -12.370 -10.572 5.886 1.00 73.50 92 ASN A CA 1
ATOM 748 C C . ASN A 1 92 ? -11.328 -9.446 5.782 1.00 73.50 92 ASN A C 1
ATOM 750 O O . ASN A 1 92 ? -11.543 -8.383 6.370 1.00 73.50 92 ASN A O 1
ATOM 754 N N . PRO A 1 93 ? -10.242 -9.645 5.015 1.00 72.81 93 PRO A N 1
ATOM 755 C CA . PRO A 1 93 ? -9.302 -8.578 4.682 1.00 72.81 93 PRO A CA 1
ATOM 756 C C . PRO A 1 93 ? -10.006 -7.364 4.075 1.00 72.81 93 PRO A C 1
ATOM 758 O O . PRO A 1 93 ? -11.015 -7.507 3.378 1.00 72.81 93 PRO A O 1
ATOM 761 N N . LEU A 1 94 ? -9.468 -6.166 4.318 1.00 75.88 94 LEU A N 1
ATOM 762 C CA . LEU A 1 94 ? -9.989 -4.958 3.679 1.00 75.88 94 LEU A CA 1
ATOM 763 C C . LEU A 1 94 ? -9.812 -5.049 2.171 1.00 75.88 94 LEU A C 1
ATOM 765 O O . LEU A 1 94 ? -8.795 -5.530 1.684 1.00 75.88 94 LEU A O 1
ATOM 769 N N . LYS A 1 95 ? -10.741 -4.468 1.416 1.00 79.19 95 LYS A N 1
ATOM 770 C CA . LYS A 1 95 ? -10.511 -4.251 -0.017 1.00 79.19 95 LYS A CA 1
ATOM 771 C C . LYS A 1 95 ? -9.377 -3.252 -0.252 1.00 79.19 95 LYS A C 1
ATOM 773 O O . LYS A 1 95 ? -8.645 -3.370 -1.224 1.00 79.19 95 LYS A O 1
ATOM 778 N N . SER A 1 96 ? -9.225 -2.261 0.622 1.00 79.69 96 SER A N 1
ATOM 779 C CA . SER A 1 96 ? -8.287 -1.153 0.448 1.00 79.69 96 SER A CA 1
ATOM 780 C C . SER A 1 96 ? -7.593 -0.777 1.751 1.00 79.69 96 SER A C 1
ATOM 782 O O . SER A 1 96 ? -8.231 -0.632 2.791 1.00 79.69 96 SER A O 1
ATOM 784 N N . PHE A 1 97 ? -6.300 -0.495 1.658 1.00 80.62 97 PHE A N 1
ATOM 785 C CA . PHE A 1 97 ? -5.480 0.039 2.739 1.00 80.62 97 PHE A CA 1
ATOM 786 C C . PHE A 1 97 ? -4.671 1.241 2.245 1.00 80.62 97 PHE A C 1
ATOM 788 O O . PHE A 1 97 ? -4.083 1.193 1.161 1.00 80.62 97 PHE A O 1
ATOM 795 N N . SER A 1 98 ? -4.630 2.314 3.037 1.00 81.00 98 SER A N 1
ATOM 796 C CA . SER A 1 98 ? -3.741 3.447 2.787 1.00 81.00 98 SER A CA 1
ATOM 797 C C . SER A 1 98 ? -3.066 3.955 4.054 1.00 81.00 98 SER A C 1
ATOM 799 O O . SER A 1 98 ? -3.681 4.012 5.117 1.00 81.00 98 SER A O 1
ATOM 801 N N . ALA A 1 99 ? -1.802 4.363 3.924 1.00 75.75 99 ALA A N 1
ATOM 802 C CA . ALA A 1 99 ? -1.032 4.944 5.019 1.00 75.75 99 ALA A CA 1
ATOM 803 C C . ALA A 1 99 ? -0.285 6.212 4.574 1.00 75.75 99 ALA A C 1
ATOM 805 O O . ALA A 1 99 ? 0.535 6.184 3.659 1.00 75.75 99 ALA A O 1
ATOM 806 N N . ARG A 1 100 ? -0.567 7.342 5.232 1.00 77.44 100 ARG A N 1
ATOM 807 C CA . ARG A 1 100 ? 0.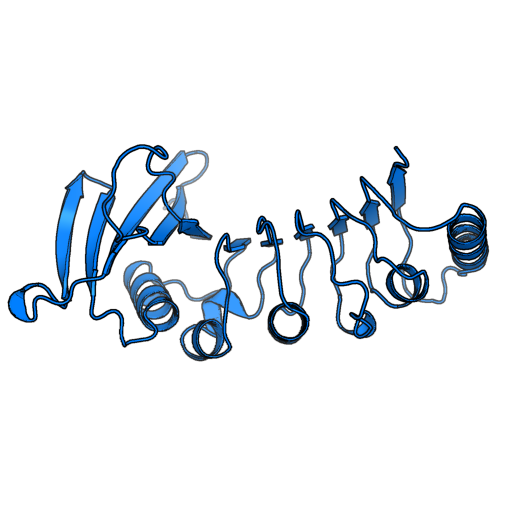166 8.624 5.138 1.00 77.44 100 ARG A CA 1
ATOM 808 C C . ARG A 1 100 ? 1.042 8.856 6.378 1.00 77.44 100 ARG A C 1
ATOM 810 O O . ARG A 1 100 ? 1.236 9.994 6.805 1.00 77.44 100 ARG A O 1
ATOM 817 N N . ARG A 1 101 ? 1.515 7.778 6.996 1.00 76.12 101 ARG A N 1
ATOM 818 C CA . ARG A 1 101 ? 2.447 7.774 8.126 1.00 76.12 101 ARG A CA 1
ATOM 819 C C . ARG A 1 101 ? 3.358 6.559 8.005 1.00 76.12 101 ARG A C 1
ATOM 821 O O . ARG A 1 101 ? 2.937 5.570 7.412 1.00 76.12 101 ARG A O 1
ATOM 828 N N . GLU A 1 102 ? 4.512 6.641 8.651 1.00 76.31 102 GLU A N 1
ATOM 829 C CA . GLU A 1 102 ? 5.425 5.514 8.815 1.00 76.31 102 GLU A CA 1
ATOM 830 C C . GLU A 1 102 ? 4.722 4.349 9.522 1.00 76.31 102 GLU A C 1
ATOM 832 O O . GLU A 1 102 ? 4.012 4.557 10.516 1.00 76.31 102 GLU A O 1
ATOM 837 N N . LEU A 1 103 ? 4.900 3.148 8.985 1.00 76.75 103 LEU A N 1
ATOM 838 C CA . LEU A 1 103 ? 4.386 1.879 9.478 1.00 76.75 103 LEU A CA 1
ATOM 839 C C . LEU A 1 103 ? 5.503 1.052 10.127 1.00 76.75 103 LEU A C 1
ATOM 841 O O . LEU A 1 103 ? 6.667 1.138 9.752 1.00 76.75 103 LEU A O 1
ATOM 845 N N . ASN A 1 104 ? 5.138 0.171 11.057 1.00 76.62 104 ASN A N 1
ATOM 846 C CA . ASN A 1 104 ? 6.053 -0.802 11.656 1.00 76.62 104 ASN A CA 1
ATOM 847 C C . ASN A 1 104 ? 5.398 -2.188 11.826 1.00 76.62 104 ASN A C 1
ATOM 849 O O . ASN A 1 104 ? 4.192 -2.352 11.648 1.00 76.62 104 ASN A O 1
ATOM 853 N N . ASN A 1 105 ? 6.192 -3.205 12.185 1.00 77.25 105 ASN A N 1
ATOM 854 C CA . ASN A 1 105 ? 5.729 -4.603 12.224 1.00 77.25 105 ASN A CA 1
ATOM 855 C C . ASN A 1 105 ? 4.523 -4.817 13.144 1.00 77.25 105 ASN A C 1
ATOM 857 O O . ASN A 1 105 ? 3.611 -5.576 12.817 1.00 77.25 105 ASN A O 1
ATOM 861 N N . LEU A 1 106 ? 4.488 -4.102 14.267 1.00 74.94 106 LEU A N 1
ATOM 862 C CA . LEU A 1 106 ? 3.404 -4.204 15.234 1.00 74.94 106 LEU A CA 1
ATOM 863 C C . LEU A 1 106 ? 2.071 -3.695 14.654 1.00 74.94 106 LEU A C 1
ATOM 865 O O . LEU A 1 106 ? 1.024 -4.157 15.105 1.00 74.94 106 LEU A O 1
ATOM 869 N N . ASP A 1 107 ? 2.073 -2.808 13.649 1.00 74.44 107 ASP A N 1
ATOM 870 C CA . ASP A 1 107 ? 0.846 -2.414 12.937 1.00 74.44 107 ASP A CA 1
ATOM 871 C C . ASP A 1 107 ? 0.184 -3.633 12.262 1.00 74.44 107 ASP A C 1
ATOM 873 O O . ASP A 1 107 ? -1.037 -3.795 12.309 1.00 74.44 107 ASP A O 1
ATOM 877 N N . PHE A 1 108 ? 0.992 -4.530 11.688 1.00 75.19 108 PHE A N 1
ATOM 878 C CA . PHE A 1 108 ? 0.526 -5.743 11.014 1.00 75.19 108 PHE A CA 1
ATOM 879 C C . PHE A 1 108 ? 0.241 -6.886 11.993 1.00 75.19 108 PHE A C 1
ATOM 881 O O . PHE A 1 108 ? -0.758 -7.589 11.836 1.00 75.19 108 PHE A O 1
ATOM 888 N N . ASP A 1 109 ? 1.081 -7.066 13.015 1.00 73.88 109 ASP A N 1
ATOM 889 C CA . ASP A 1 109 ? 0.990 -8.206 13.938 1.00 73.88 109 ASP A CA 1
ATOM 890 C C . ASP A 1 109 ? -0.272 -8.163 14.815 1.00 73.88 109 ASP A C 1
ATOM 892 O O . ASP A 1 109 ? -0.841 -9.200 15.154 1.00 73.88 109 ASP A O 1
ATOM 896 N N . HIS A 1 110 ? -0.765 -6.966 15.138 1.00 70.38 110 HIS A N 1
ATOM 897 C CA . HIS A 1 110 ? -1.999 -6.791 15.909 1.00 70.38 110 HIS A CA 1
ATOM 898 C C . HIS A 1 110 ? -3.269 -6.799 15.050 1.00 70.38 110 HIS A C 1
ATOM 900 O O . HIS A 1 110 ? -4.376 -6.825 15.590 1.00 70.38 110 HIS A O 1
ATOM 906 N N . SER A 1 111 ? -3.151 -6.733 13.721 1.00 65.94 111 SER A N 1
ATOM 907 C CA . SER A 1 111 ? -4.300 -6.748 12.803 1.00 65.94 111 SER A CA 1
ATOM 908 C C . SER A 1 111 ? -4.067 -7.583 11.544 1.00 65.94 111 SER A C 1
ATOM 910 O O . SER A 1 111 ? -4.369 -7.142 10.428 1.00 65.94 111 SER A O 1
ATOM 912 N N . PRO A 1 112 ? -3.611 -8.840 11.708 1.00 64.06 112 PRO A N 1
ATOM 913 C CA . PRO A 1 112 ? -3.220 -9.682 10.587 1.00 64.06 112 PRO A CA 1
ATOM 914 C C . PRO A 1 112 ? -4.409 -9.971 9.668 1.00 64.06 112 PRO A C 1
ATOM 916 O O . PRO A 1 112 ? -4.257 -10.021 8.454 1.00 64.06 112 PRO A O 1
ATOM 919 N N . ASN A 1 113 ? -5.624 -10.092 10.206 1.00 65.50 113 ASN A N 1
ATOM 920 C CA . ASN A 1 113 ? -6.796 -10.474 9.412 1.00 65.50 113 ASN A CA 1
ATOM 921 C C . ASN A 1 113 ? -7.289 -9.366 8.473 1.00 65.50 113 ASN A C 1
ATOM 923 O O . ASN A 1 113 ? -7.865 -9.664 7.433 1.00 65.50 113 ASN A O 1
ATOM 927 N N . ILE A 1 114 ? -7.057 -8.103 8.830 1.00 67.44 114 ILE A N 1
ATOM 928 C CA . ILE A 1 114 ? -7.544 -6.930 8.096 1.00 67.44 114 ILE A CA 1
ATOM 929 C C . ILE A 1 114 ? -6.505 -6.435 7.088 1.00 67.44 114 ILE A C 1
ATOM 931 O O . ILE A 1 114 ? -6.877 -6.028 5.987 1.00 67.44 114 ILE A O 1
ATOM 935 N N . LEU A 1 115 ? -5.218 -6.503 7.448 1.00 71.81 115 LEU A N 1
ATOM 936 C CA . LEU A 1 115 ? -4.119 -5.909 6.681 1.00 71.81 115 LEU A CA 1
ATOM 937 C C . LEU A 1 115 ? -3.290 -6.914 5.862 1.00 71.81 115 LEU A C 1
ATOM 939 O O . LEU A 1 115 ? -2.474 -6.485 5.055 1.00 71.81 115 LEU A O 1
ATOM 943 N N . SER A 1 116 ? -3.469 -8.232 6.026 1.00 69.62 116 SER A N 1
ATOM 944 C CA . SER A 1 116 ? -2.604 -9.227 5.352 1.00 69.62 116 SER A CA 1
ATOM 945 C C . SER A 1 116 ? -2.864 -9.413 3.856 1.00 69.62 116 SER A C 1
ATOM 947 O O . SER A 1 116 ? -1.976 -9.863 3.132 1.00 69.62 116 SER A O 1
ATOM 949 N N . LYS A 1 117 ? -4.082 -9.133 3.377 1.00 75.81 117 LYS A N 1
ATOM 950 C CA . LYS A 1 117 ? -4.475 -9.398 1.980 1.00 75.81 117 LYS A CA 1
ATOM 951 C C . LYS A 1 117 ? -5.345 -8.295 1.374 1.00 75.81 117 LYS A C 1
ATOM 953 O O . LYS A 1 117 ? -6.447 -8.591 0.908 1.00 75.81 117 LYS A O 1
ATOM 958 N N . PRO A 1 118 ? -4.906 -7.026 1.405 1.00 79.81 118 PRO A N 1
ATOM 959 C CA . PRO A 1 118 ? -5.654 -5.965 0.762 1.00 79.81 118 PRO A CA 1
ATOM 960 C C . PRO A 1 118 ? -5.664 -6.153 -0.756 1.00 79.81 118 PRO A C 1
ATOM 962 O O . PRO A 1 118 ? -4.625 -6.404 -1.367 1.00 79.81 118 PRO A O 1
ATOM 965 N N . GLU A 1 119 ? -6.822 -5.968 -1.393 1.00 83.94 119 GLU A N 1
ATOM 966 C CA . GLU A 1 119 ? -6.870 -5.915 -2.861 1.00 83.94 119 GLU A CA 1
ATOM 967 C C . GLU A 1 119 ? -6.139 -4.668 -3.378 1.00 83.94 119 GLU A C 1
ATOM 969 O O . GLU A 1 119 ? -5.517 -4.705 -4.440 1.00 83.94 119 GLU A O 1
ATOM 974 N N . LYS A 1 120 ? -6.204 -3.556 -2.636 1.00 86.50 120 LYS A N 1
ATOM 975 C CA . LYS A 1 120 ? -5.606 -2.272 -3.010 1.00 86.50 120 LYS A CA 1
ATOM 976 C C . LYS A 1 120 ? -4.723 -1.717 -1.899 1.00 86.50 120 LYS A C 1
ATOM 978 O O . LYS A 1 120 ? -5.180 -1.554 -0.769 1.00 86.50 120 LYS A O 1
ATOM 983 N N . VAL A 1 121 ? -3.491 -1.360 -2.243 1.00 86.75 121 VAL A N 1
ATOM 984 C CA . VAL A 1 121 ? -2.521 -0.727 -1.341 1.00 86.75 121 VAL A CA 1
ATOM 985 C C . VAL A 1 121 ? -2.154 0.645 -1.887 1.00 86.75 121 VAL A C 1
ATOM 987 O O . VAL A 1 121 ? -1.726 0.777 -3.035 1.00 86.75 121 VAL A O 1
ATOM 990 N N . TYR A 1 122 ? -2.302 1.670 -1.053 1.00 86.44 122 TYR A N 1
ATOM 991 C CA . TYR A 1 122 ? -1.905 3.035 -1.372 1.00 86.44 122 TYR A CA 1
ATOM 992 C C . TYR A 1 122 ? -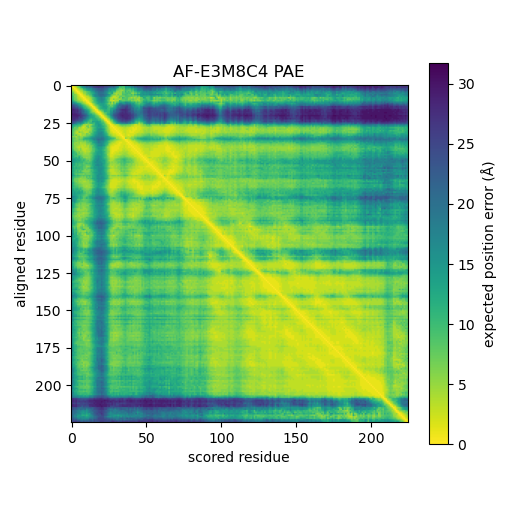0.848 3.514 -0.377 1.00 86.44 122 TYR A C 1
ATOM 994 O O . TYR A 1 122 ? -1.110 3.602 0.821 1.00 86.44 122 TYR A O 1
ATOM 1002 N N . ILE A 1 123 ? 0.317 3.911 -0.887 1.00 83.56 123 ILE A N 1
ATOM 1003 C CA . ILE A 1 123 ? 1.412 4.508 -0.110 1.00 83.56 123 ILE A CA 1
ATOM 1004 C C . ILE A 1 123 ? 1.588 5.968 -0.565 1.00 83.56 123 ILE A C 1
ATOM 1006 O O . ILE A 1 123 ? 2.435 6.281 -1.409 1.00 83.56 123 ILE A O 1
ATOM 1010 N N . PRO A 1 124 ? 0.721 6.884 -0.098 1.00 75.62 124 PRO A N 1
ATOM 1011 C CA . PRO A 1 124 ? 0.759 8.311 -0.427 1.00 75.62 124 PRO A CA 1
ATOM 1012 C C . PR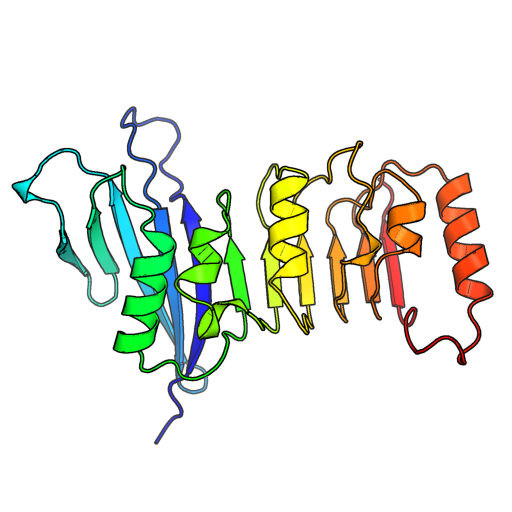O A 1 124 ? 1.827 9.128 0.329 1.00 75.62 124 PRO A C 1
ATOM 1014 O O . PRO A 1 124 ? 1.744 10.356 0.298 1.00 75.62 124 PRO A O 1
ATOM 1017 N N . MET A 1 125 ? 2.778 8.492 1.017 1.00 75.50 125 MET A N 1
ATOM 1018 C CA . MET A 1 125 ? 3.820 9.179 1.792 1.00 75.50 125 MET A CA 1
ATOM 1019 C C . MET A 1 125 ? 4.808 9.958 0.913 1.00 75.50 125 MET A C 1
ATOM 1021 O O . MET A 1 125 ? 4.985 9.648 -0.267 1.00 75.50 125 MET A O 1
ATOM 1025 N N . GLU A 1 126 ? 5.442 10.978 1.501 1.00 70.12 126 GLU A N 1
ATOM 1026 C CA . GLU A 1 126 ? 6.474 11.788 0.835 1.00 70.12 126 GLU A CA 1
ATOM 1027 C C . GLU A 1 126 ? 7.845 11.100 0.831 1.00 70.12 126 GLU A C 1
ATOM 1029 O O . GLU A 1 126 ? 8.567 11.202 -0.158 1.00 70.12 126 GLU A O 1
ATOM 1034 N N . SER A 1 127 ? 8.161 10.346 1.886 1.00 80.12 127 SER A N 1
ATOM 1035 C CA . SER A 1 127 ? 9.361 9.517 2.027 1.00 80.12 127 SER A CA 1
ATOM 1036 C C . SER A 1 127 ? 9.016 8.184 2.700 1.00 80.12 127 SER A C 1
ATOM 1038 O O . SER A 1 127 ? 7.978 8.063 3.350 1.00 80.12 127 SER A O 1
ATOM 1040 N N . VAL A 1 128 ? 9.866 7.177 2.497 1.00 84.25 128 VAL A N 1
ATOM 1041 C CA . VAL A 1 128 ? 9.745 5.818 3.048 1.00 84.25 128 VAL A CA 1
ATOM 1042 C C . VAL A 1 128 ? 11.153 5.237 3.181 1.00 84.25 128 VAL A C 1
ATOM 1044 O O . VAL A 1 128 ? 11.997 5.514 2.323 1.00 84.25 128 VAL A O 1
ATOM 1047 N N . SER A 1 129 ? 11.427 4.464 4.232 1.00 87.56 129 SER A N 1
ATOM 1048 C CA . SER A 1 129 ? 12.709 3.756 4.344 1.00 87.56 129 SER A CA 1
ATOM 1049 C C . SER A 1 129 ? 12.705 2.446 3.550 1.00 87.56 129 SER A C 1
ATOM 1051 O O . SER A 1 129 ? 11.655 1.931 3.150 1.00 87.56 129 SER A O 1
ATOM 1053 N N . THR A 1 130 ? 13.890 1.881 3.325 1.00 89.75 130 THR A N 1
ATOM 1054 C CA . THR A 1 130 ? 14.044 0.560 2.705 1.00 89.75 130 THR A CA 1
ATOM 1055 C C . THR A 1 130 ? 13.388 -0.538 3.542 1.00 89.75 130 THR A C 1
ATOM 1057 O O . THR A 1 130 ? 12.687 -1.391 2.999 1.00 89.75 130 THR A O 1
ATOM 1060 N N . GLU A 1 131 ? 13.542 -0.479 4.867 1.00 88.81 131 GLU A N 1
ATOM 1061 C CA . GLU A 1 131 ? 12.966 -1.446 5.809 1.00 88.81 131 GLU A CA 1
ATOM 1062 C C . GLU A 1 131 ? 11.439 -1.384 5.813 1.00 88.81 131 GLU A C 1
ATOM 1064 O O . GLU A 1 131 ? 10.769 -2.416 5.882 1.00 88.81 131 GLU A O 1
ATOM 1069 N N . GLU A 1 132 ? 10.879 -0.177 5.724 1.00 86.06 132 GLU A N 1
ATOM 1070 C CA . GLU A 1 132 ? 9.437 0.014 5.687 1.00 86.06 132 GLU A CA 1
ATOM 1071 C C . GLU A 1 132 ? 8.833 -0.546 4.391 1.00 86.06 132 GLU A C 1
ATOM 1073 O O . GLU A 1 132 ? 7.817 -1.244 4.444 1.00 86.06 132 GLU A O 1
ATOM 1078 N N . LEU A 1 133 ? 9.473 -0.320 3.235 1.00 87.75 133 LEU A N 1
ATOM 1079 C CA . LEU A 1 133 ? 9.050 -0.929 1.967 1.00 87.75 133 LEU A CA 1
ATOM 1080 C C . LEU A 1 133 ? 9.064 -2.458 2.056 1.00 87.75 133 LEU A C 1
ATOM 1082 O O . LEU A 1 133 ? 8.064 -3.101 1.728 1.00 87.75 133 LEU A O 1
ATOM 1086 N N . 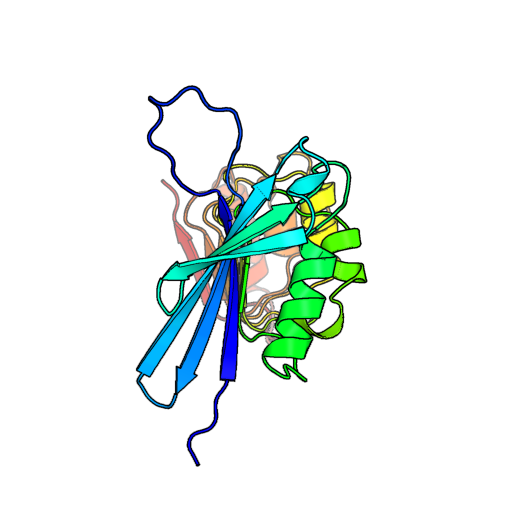ASP A 1 134 ? 10.157 -3.039 2.550 1.00 89.81 134 ASP A N 1
ATOM 1087 C CA . ASP A 1 134 ? 10.294 -4.491 2.684 1.00 89.81 134 ASP A CA 1
ATOM 1088 C C . ASP A 1 134 ? 9.237 -5.096 3.600 1.00 89.81 134 ASP A C 1
ATOM 1090 O O . ASP A 1 134 ? 8.630 -6.127 3.291 1.00 89.81 134 ASP A O 1
ATOM 1094 N N . MET A 1 135 ? 8.951 -4.425 4.708 1.00 88.12 135 MET A N 1
ATOM 1095 C CA . MET A 1 135 ? 7.880 -4.824 5.602 1.00 88.12 135 MET A CA 1
ATOM 1096 C C . MET A 1 135 ? 6.510 -4.762 4.909 1.00 88.12 135 MET A C 1
ATOM 1098 O O . MET A 1 135 ? 5.762 -5.738 4.964 1.00 88.12 135 MET A O 1
ATOM 1102 N N . ILE A 1 136 ? 6.166 -3.655 4.244 1.00 84.44 136 ILE A N 1
ATOM 1103 C CA . ILE A 1 136 ? 4.858 -3.503 3.589 1.00 84.44 136 ILE A CA 1
ATOM 1104 C C . ILE A 1 136 ? 4.655 -4.603 2.541 1.00 84.44 136 ILE A C 1
ATOM 1106 O O . ILE A 1 136 ? 3.626 -5.284 2.558 1.00 84.44 136 ILE A O 1
ATOM 1110 N N . PHE A 1 137 ? 5.632 -4.811 1.654 1.00 85.06 137 PHE A N 1
ATOM 1111 C CA . PHE A 1 137 ? 5.495 -5.767 0.553 1.00 85.06 137 PHE A CA 1
ATOM 1112 C C . PHE A 1 137 ? 5.638 -7.227 0.985 1.00 85.06 137 PHE A C 1
ATOM 1114 O O . PHE A 1 137 ? 5.014 -8.093 0.377 1.00 85.06 137 PHE A O 1
ATOM 1121 N N . SER A 1 138 ? 6.367 -7.523 2.065 1.00 85.56 138 SER A N 1
ATOM 1122 C CA . SER A 1 138 ? 6.387 -8.879 2.632 1.00 85.56 138 SER A CA 1
ATOM 1123 C C . SER A 1 138 ? 5.073 -9.252 3.328 1.00 85.56 138 SER A C 1
ATOM 1125 O O . SER A 1 138 ? 4.679 -10.422 3.318 1.00 85.56 138 SER A O 1
ATOM 1127 N N . LYS A 1 139 ? 4.373 -8.275 3.919 1.00 82.25 139 LYS A N 1
ATOM 1128 C CA . LYS A 1 139 ? 3.120 -8.502 4.657 1.00 82.25 139 LYS A CA 1
ATOM 1129 C C . LYS A 1 139 ? 1.872 -8.445 3.766 1.00 82.25 139 LYS A C 1
ATOM 1131 O O . LYS A 1 139 ? 0.904 -9.141 4.067 1.00 82.25 139 LYS A O 1
ATOM 1136 N N . CYS A 1 140 ? 1.876 -7.662 2.684 1.00 79.88 140 CYS A N 1
ATOM 1137 C CA . CYS A 1 140 ? 0.730 -7.525 1.777 1.00 79.88 140 CYS A CA 1
ATOM 1138 C C . CYS A 1 140 ? 0.752 -8.586 0.666 1.00 79.88 140 CYS A C 1
ATOM 1140 O O . CYS A 1 140 ? 1.420 -8.424 -0.353 1.00 79.88 140 CYS A O 1
ATOM 1142 N N . GLN A 1 141 ? -0.027 -9.657 0.825 1.00 75.06 141 GLN A N 1
ATOM 1143 C CA . GLN A 1 141 ? -0.154 -10.703 -0.195 1.00 75.06 141 GLN A CA 1
ATOM 1144 C C . GLN A 1 141 ? -1.339 -10.441 -1.142 1.00 75.06 141 GLN A C 1
ATOM 1146 O O . GLN A 1 141 ? -2.366 -9.908 -0.731 1.00 75.06 141 GLN A O 1
ATOM 1151 N N . ASN A 1 142 ? -1.234 -10.901 -2.396 1.00 76.06 142 ASN A N 1
ATOM 1152 C CA . ASN A 1 142 ? -2.301 -1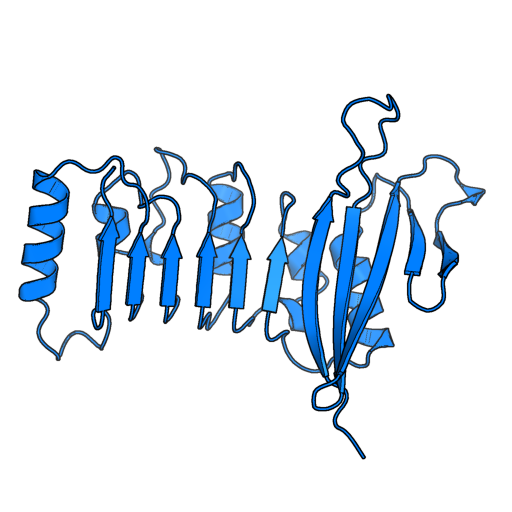0.858 -3.416 1.00 76.06 142 ASN A CA 1
ATOM 1153 C C . ASN A 1 142 ? -2.806 -9.457 -3.810 1.00 76.06 142 ASN A C 1
ATOM 1155 O O . ASN A 1 142 ? -3.964 -9.309 -4.220 1.00 76.06 142 ASN A O 1
ATOM 1159 N N . VAL A 1 143 ? -1.944 -8.441 -3.740 1.00 84.69 143 VAL A N 1
ATOM 1160 C CA . VAL A 1 143 ? -2.296 -7.068 -4.121 1.00 84.69 143 VAL A CA 1
ATOM 1161 C C . VAL A 1 143 ? -2.759 -7.032 -5.584 1.00 84.69 143 VAL A C 1
ATOM 1163 O O . VAL A 1 143 ? -2.059 -7.452 -6.501 1.00 84.69 143 VAL A O 1
ATOM 1166 N N . GLN A 1 144 ? -3.968 -6.537 -5.838 1.00 87.75 144 GLN A N 1
ATOM 1167 C CA . GLN A 1 144 ? -4.476 -6.330 -7.199 1.00 87.75 144 GLN A CA 1
ATOM 1168 C C . GLN A 1 144 ? -4.063 -4.963 -7.738 1.00 87.75 144 GLN A C 1
ATOM 1170 O O . GLN A 1 144 ? -3.806 -4.809 -8.931 1.00 87.75 144 GLN A O 1
ATOM 1175 N N . PHE A 1 145 ? -4.000 -3.965 -6.861 1.00 88.94 145 PHE A N 1
ATOM 1176 C CA . PHE A 1 145 ? -3.682 -2.596 -7.228 1.00 88.94 145 PHE A CA 1
ATOM 1177 C C . PHE A 1 145 ? -2.727 -1.970 -6.216 1.00 88.94 145 PHE A C 1
ATOM 1179 O O . PHE A 1 145 ? -3.054 -1.848 -5.037 1.00 88.94 145 PHE A O 1
ATOM 1186 N N . LEU A 1 146 ? -1.571 -1.526 -6.692 1.00 89.44 146 LEU A N 1
ATOM 1187 C CA . LEU A 1 146 ? -0.601 -0.765 -5.920 1.00 89.44 146 LEU A CA 1
ATOM 1188 C C . LEU A 1 146 ? -0.527 0.660 -6.462 1.00 89.44 146 LEU A C 1
ATOM 1190 O O . LEU A 1 146 ? -0.358 0.858 -7.665 1.00 89.44 146 LEU A O 1
ATOM 1194 N N . LEU A 1 147 ? -0.577 1.649 -5.573 1.00 89.81 147 LEU A N 1
ATOM 1195 C CA . LEU A 1 147 ? -0.249 3.030 -5.905 1.00 89.81 147 LEU A CA 1
ATOM 1196 C C . LEU A 1 147 ? 0.747 3.601 -4.909 1.00 89.81 147 LEU A C 1
ATOM 1198 O O . LEU A 1 147 ? 0.475 3.649 -3.710 1.00 89.81 147 LEU A O 1
ATOM 1202 N N . THR A 1 148 ? 1.862 4.116 -5.418 1.00 87.44 148 THR A N 1
ATOM 1203 C CA . THR A 1 148 ? 2.872 4.806 -4.610 1.00 87.44 148 THR A CA 1
ATOM 1204 C C . THR A 1 148 ? 3.030 6.244 -5.099 1.00 87.44 148 THR A C 1
ATOM 1206 O O . THR A 1 148 ? 3.030 6.525 -6.302 1.00 87.44 148 THR A O 1
ATOM 1209 N N . ARG A 1 149 ? 3.136 7.191 -4.160 1.00 85.25 149 ARG A N 1
ATOM 1210 C CA . ARG A 1 149 ? 3.529 8.583 -4.460 1.00 85.25 149 ARG A CA 1
ATOM 1211 C C . ARG A 1 149 ? 4.944 8.918 -4.010 1.00 85.25 149 ARG A C 1
ATOM 1213 O O . ARG A 1 149 ? 5.403 10.027 -4.294 1.00 85.25 149 ARG A O 1
ATOM 1220 N N . VAL A 1 150 ? 5.579 7.963 -3.347 1.00 84.25 150 VAL A N 1
ATOM 1221 C CA . VAL A 1 150 ? 6.886 8.080 -2.725 1.00 84.25 150 VAL A CA 1
ATOM 1222 C C . VAL A 1 150 ? 7.997 7.867 -3.743 1.00 84.25 150 VAL A C 1
ATOM 1224 O O . VAL A 1 150 ? 7.856 7.075 -4.679 1.00 84.25 150 VAL A O 1
ATOM 1227 N N . GLU A 1 151 ? 9.085 8.606 -3.575 1.00 88.38 151 GLU A N 1
ATOM 1228 C CA . GLU A 1 151 ? 10.324 8.347 -4.295 1.00 88.38 151 GLU A CA 1
ATOM 1229 C C . GLU A 1 151 ? 11.053 7.183 -3.617 1.00 88.38 151 GLU A C 1
ATOM 1231 O O . GLU A 1 151 ? 11.251 7.195 -2.404 1.00 88.38 151 GLU A O 1
ATOM 1236 N N . ILE A 1 152 ? 11.386 6.146 -4.387 1.00 89.38 152 ILE A N 1
ATOM 1237 C CA . ILE A 1 152 ? 12.051 4.949 -3.859 1.00 89.38 152 ILE A CA 1
ATOM 1238 C C . ILE A 1 152 ? 13.518 5.304 -3.554 1.00 89.38 152 ILE A C 1
ATOM 1240 O O . ILE A 1 152 ? 14.155 5.893 -4.433 1.00 89.38 152 ILE A O 1
ATOM 1244 N N . PRO A 1 153 ? 14.058 4.947 -2.369 1.00 90.7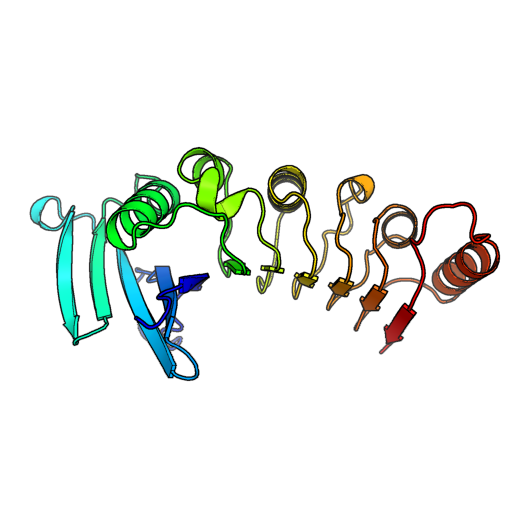5 153 PRO A N 1
ATOM 1245 C CA . PRO A 1 153 ? 15.463 5.186 -2.035 1.00 90.75 153 PRO A CA 1
ATOM 1246 C C . PRO A 1 153 ? 16.422 4.611 -3.088 1.00 90.75 153 PRO A C 1
ATOM 1248 O O . PRO A 1 153 ? 16.201 3.509 -3.598 1.00 90.75 153 PRO A O 1
ATOM 1251 N N . ASP A 1 154 ? 17.496 5.337 -3.407 1.00 90.06 154 ASP A N 1
ATOM 1252 C CA . ASP A 1 154 ? 18.443 4.971 -4.476 1.00 90.06 154 ASP A CA 1
ATOM 1253 C C . ASP A 1 154 ? 19.192 3.652 -4.162 1.00 90.06 154 ASP A C 1
ATOM 1255 O O . ASP A 1 154 ? 19.597 2.898 -5.058 1.00 90.06 154 ASP A O 1
ATOM 1259 N N . GLU A 1 155 ? 19.348 3.344 -2.877 1.00 90.81 155 GLU A N 1
ATOM 1260 C CA . GLU A 1 155 ? 19.961 2.139 -2.329 1.00 90.81 155 GLU A CA 1
ATOM 1261 C C . GLU A 1 155 ? 19.045 0.908 -2.339 1.00 90.81 155 GLU A C 1
ATOM 1263 O O . GLU A 1 155 ? 19.566 -0.203 -2.280 1.00 90.81 155 GLU A O 1
ATOM 1268 N N . TYR A 1 156 ? 17.724 1.068 -2.488 1.00 91.25 156 TYR A N 1
ATOM 1269 C CA . TYR A 1 156 ? 16.780 -0.052 -2.444 1.00 91.25 156 TYR A CA 1
ATOM 1270 C C . TYR A 1 156 ? 17.033 -1.047 -3.588 1.00 91.25 156 TYR A C 1
ATOM 1272 O O . TYR A 1 156 ? 17.155 -0.650 -4.755 1.00 91.25 156 TYR A O 1
ATOM 1280 N N . ASP A 1 157 ? 17.102 -2.341 -3.265 1.00 90.19 157 ASP A N 1
ATOM 1281 C CA . ASP A 1 157 ? 17.434 -3.422 -4.202 1.00 90.19 157 ASP A CA 1
ATOM 1282 C C . ASP A 1 157 ? 16.488 -4.637 -4.139 1.00 90.19 157 ASP A C 1
ATOM 1284 O O . ASP A 1 157 ? 16.486 -5.464 -5.056 1.00 90.19 157 ASP A O 1
ATOM 1288 N N . ASN A 1 158 ? 15.608 -4.713 -3.139 1.00 92.00 158 ASN A N 1
ATOM 1289 C CA . ASN A 1 158 ? 14.725 -5.855 -2.910 1.00 92.00 158 ASN A CA 1
ATOM 1290 C C . ASN A 1 158 ? 13.421 -5.806 -3.730 1.00 92.00 158 ASN A C 1
ATOM 1292 O O . ASN A 1 158 ? 12.323 -6.067 -3.255 1.00 92.00 158 ASN A O 1
ATOM 1296 N N . TYR A 1 159 ? 13.507 -5.483 -5.016 1.00 89.44 159 TYR A N 1
ATOM 1297 C CA . TYR A 1 159 ? 12.322 -5.337 -5.870 1.00 89.44 159 TYR A CA 1
ATOM 1298 C C . TYR A 1 159 ? 11.584 -6.651 -6.171 1.00 89.44 159 TYR A C 1
ATOM 1300 O O . TYR A 1 159 ? 10.450 -6.620 -6.641 1.00 89.44 159 TYR A O 1
ATOM 1308 N N . GLY A 1 160 ? 12.205 -7.806 -5.916 1.00 88.00 160 GLY A N 1
ATOM 1309 C CA . GLY A 1 160 ? 11.626 -9.122 -6.213 1.00 88.00 160 GLY A CA 1
ATOM 1310 C C . GLY A 1 160 ? 10.400 -9.479 -5.366 1.00 88.00 160 GLY A C 1
ATOM 1311 O O . GLY A 1 160 ? 9.609 -10.327 -5.770 1.00 88.00 160 GLY A O 1
ATOM 1312 N N . ILE A 1 161 ? 10.206 -8.821 -4.218 1.00 88.00 161 ILE A N 1
ATOM 1313 C CA . ILE A 1 161 ? 9.025 -9.032 -3.363 1.00 88.00 161 ILE A CA 1
ATOM 1314 C C . ILE A 1 161 ? 7.801 -8.233 -3.831 1.00 88.00 161 ILE A C 1
ATOM 1316 O O . ILE A 1 161 ? 6.691 -8.462 -3.355 1.00 88.00 161 ILE A O 1
ATOM 1320 N N . TRP A 1 162 ? 7.983 -7.280 -4.748 1.00 89.06 162 TRP A N 1
ATOM 1321 C CA . TRP A 1 162 ? 6.897 -6.434 -5.225 1.00 89.06 162 TRP A CA 1
ATOM 1322 C C . TRP A 1 162 ? 6.010 -7.234 -6.167 1.00 89.06 162 TRP A C 1
ATOM 1324 O O . TRP A 1 162 ? 6.439 -7.645 -7.246 1.00 89.06 162 TRP A O 1
ATOM 1334 N N . ASN A 1 163 ? 4.757 -7.425 -5.770 1.00 87.31 163 ASN A N 1
ATOM 1335 C CA . ASN A 1 163 ? 3.809 -8.234 -6.515 1.00 87.31 163 ASN A CA 1
ATOM 1336 C C . ASN A 1 163 ? 2.430 -7.577 -6.514 1.00 87.31 163 ASN A C 1
ATOM 1338 O O . ASN A 1 163 ? 1.758 -7.551 -5.482 1.00 87.31 163 ASN A O 1
ATOM 1342 N N . ALA A 1 164 ? 2.011 -7.042 -7.661 1.00 89.62 164 ALA A N 1
ATOM 1343 C CA . ALA A 1 164 ? 0.671 -6.497 -7.824 1.00 89.62 164 ALA A CA 1
ATOM 1344 C C . ALA A 1 164 ? 0.204 -6.532 -9.276 1.00 89.62 164 ALA A C 1
ATOM 1346 O O . ALA A 1 164 ? 0.932 -6.103 -10.163 1.00 89.62 164 ALA A O 1
ATOM 1347 N N . LYS A 1 165 ? -1.046 -6.933 -9.531 1.00 88.75 165 LYS A N 1
ATOM 1348 C CA . LYS A 1 165 ? -1.583 -6.990 -10.904 1.00 88.75 165 LYS A CA 1
ATOM 1349 C C . LYS A 1 165 ? -1.463 -5.650 -11.646 1.00 88.75 165 LYS A C 1
ATOM 1351 O O . LYS A 1 165 ? -1.095 -5.625 -12.818 1.00 88.75 165 LYS A O 1
ATOM 1356 N N . GLN A 1 166 ? -1.762 -4.537 -10.983 1.00 91.38 166 GLN A N 1
ATOM 1357 C CA . GLN A 1 166 ? -1.591 -3.190 -11.529 1.00 91.38 166 GLN A CA 1
ATOM 1358 C C . GLN A 1 166 ? -0.739 -2.345 -10.584 1.00 91.38 166 GLN A C 1
ATOM 1360 O O . GLN A 1 166 ? -1.068 -2.224 -9.405 1.00 91.38 166 GLN A O 1
ATOM 1365 N N . MET A 1 167 ? 0.318 -1.729 -11.108 1.00 92.31 167 MET A N 1
ATOM 1366 C CA . MET A 1 167 ? 1.210 -0.839 -10.369 1.00 92.31 167 MET A CA 1
ATOM 1367 C C . MET A 1 167 ? 1.178 0.571 -10.954 1.00 92.31 167 MET A C 1
ATOM 1369 O O . MET A 1 167 ? 1.484 0.778 -12.126 1.00 92.31 167 MET A O 1
ATOM 1373 N N . TYR A 1 168 ? 0.843 1.545 -10.113 1.00 92.12 168 TYR A N 1
ATOM 1374 C CA . TYR A 1 168 ? 0.894 2.972 -10.409 1.00 92.12 168 TYR A CA 1
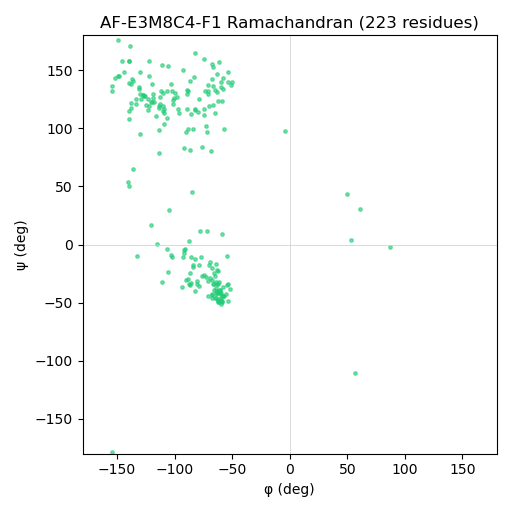ATOM 1375 C C . TYR A 1 168 ? 1.962 3.630 -9.541 1.00 92.12 168 TYR A C 1
ATOM 1377 O O . TYR A 1 168 ? 1.730 3.957 -8.375 1.00 92.12 168 TYR A O 1
ATOM 1385 N N . LEU A 1 169 ? 3.140 3.834 -10.115 1.00 91.50 169 LEU A N 1
ATOM 1386 C CA . LEU A 1 169 ? 4.272 4.443 -9.437 1.00 91.50 169 LEU A CA 1
ATOM 1387 C C . LEU A 1 169 ? 4.394 5.904 -9.871 1.00 91.50 169 LEU A C 1
ATOM 1389 O O . LEU A 1 169 ? 4.513 6.223 -11.056 1.00 91.50 169 LEU A O 1
ATOM 1393 N N . ARG A 1 170 ? 4.397 6.838 -8.918 1.00 90.12 170 ARG A N 1
ATOM 1394 C CA . ARG A 1 170 ? 4.732 8.230 -9.253 1.00 90.12 170 ARG A CA 1
ATOM 1395 C C . ARG A 1 170 ? 6.177 8.345 -9.736 1.00 90.12 170 ARG A C 1
ATOM 1397 O O . ARG A 1 170 ? 6.439 9.117 -10.654 1.00 90.12 170 ARG A O 1
ATOM 1404 N N . TYR A 1 171 ? 7.073 7.568 -9.135 1.00 90.12 171 TYR A N 1
ATOM 1405 C CA . TYR A 1 171 ? 8.483 7.479 -9.486 1.00 90.12 171 TYR A CA 1
ATOM 1406 C C . TYR A 1 171 ? 8.824 6.026 -9.809 1.00 90.12 171 TYR A C 1
ATOM 1408 O O . TYR A 1 171 ? 8.562 5.133 -9.007 1.00 90.12 171 TYR A O 1
ATOM 1416 N N . ALA A 1 172 ? 9.389 5.791 -10.989 1.00 91.12 172 ALA A N 1
ATOM 1417 C CA . ALA A 1 172 ? 9.973 4.508 -11.343 1.00 91.12 172 ALA A CA 1
ATOM 1418 C C . ALA A 1 172 ? 11.135 4.170 -10.391 1.00 91.12 172 ALA A C 1
ATOM 1420 O O . ALA A 1 172 ? 11.753 5.088 -9.840 1.00 91.12 172 ALA A O 1
ATOM 1421 N N . PRO A 1 173 ? 11.480 2.880 -10.247 1.00 92.12 173 PRO A N 1
ATOM 1422 C CA . PRO A 1 173 ? 12.696 2.471 -9.565 1.00 92.12 173 PRO A CA 1
ATOM 1423 C C . PRO A 1 173 ? 13.928 3.228 -10.080 1.00 92.12 173 PRO A C 1
ATOM 1425 O O . PRO A 1 173 ? 14.061 3.415 -11.294 1.00 92.12 173 PRO A O 1
ATOM 1428 N N . PRO A 1 174 ? 14.846 3.635 -9.188 1.00 90.75 174 PRO A N 1
ATOM 1429 C CA . PRO A 1 174 ? 16.076 4.333 -9.560 1.00 90.75 174 PRO A CA 1
ATOM 1430 C C . PRO A 1 174 ? 17.010 3.482 -10.433 1.00 90.75 174 PRO A C 1
ATOM 1432 O O . PRO A 1 174 ? 17.834 4.031 -11.162 1.00 90.75 174 PRO A O 1
ATOM 1435 N N . LYS A 1 175 ? 16.872 2.149 -10.383 1.00 91.75 175 LYS A N 1
ATOM 1436 C CA . LYS A 1 175 ? 17.682 1.174 -11.126 1.00 91.75 175 LYS A CA 1
ATOM 1437 C C . LYS A 1 175 ? 16.801 0.289 -12.009 1.00 91.75 175 LYS A C 1
ATOM 1439 O O . LYS A 1 175 ? 15.684 -0.064 -11.623 1.00 91.75 175 LYS A O 1
ATOM 1444 N N . ILE A 1 176 ? 17.305 -0.099 -13.183 1.00 91.56 176 ILE A N 1
ATOM 1445 C CA . ILE A 1 176 ? 16.552 -0.913 -14.152 1.00 91.56 176 ILE A CA 1
ATOM 1446 C C . ILE A 1 176 ? 16.170 -2.285 -13.585 1.00 91.56 176 ILE A C 1
ATOM 1448 O O . ILE A 1 176 ? 15.102 -2.809 -13.899 1.00 91.56 176 ILE A O 1
ATOM 1452 N N . GLU A 1 177 ? 17.002 -2.844 -12.708 1.00 91.00 177 GLU A N 1
ATOM 1453 C CA . GLU A 1 177 ? 16.750 -4.098 -12.001 1.00 91.00 177 GLU A CA 1
ATOM 1454 C C . GLU A 1 177 ? 15.403 -4.058 -11.278 1.00 91.00 177 GLU A C 1
ATOM 1456 O O . GLU A 1 177 ? 14.700 -5.065 -11.255 1.00 91.00 177 GLU A O 1
ATOM 1461 N N . GLY A 1 178 ? 14.988 -2.891 -10.777 1.00 90.25 178 GLY A N 1
ATOM 1462 C CA . GLY A 1 178 ? 13.674 -2.744 -10.169 1.00 90.25 178 GLY A CA 1
ATOM 1463 C C . GLY A 1 178 ? 12.538 -3.002 -11.149 1.00 90.25 178 GLY A C 1
ATOM 1464 O O . GLY A 1 178 ? 11.666 -3.818 -10.870 1.00 90.25 178 GLY A O 1
ATOM 1465 N N . LEU A 1 179 ? 12.583 -2.402 -12.341 1.00 89.62 179 LEU A N 1
ATOM 1466 C CA . LEU A 1 179 ? 11.567 -2.639 -13.373 1.00 89.62 179 LEU A CA 1
ATOM 1467 C C . LEU A 1 179 ? 11.521 -4.100 -13.839 1.00 89.62 179 LEU A C 1
ATOM 1469 O O . LEU A 1 179 ? 10.448 -4.603 -14.176 1.00 89.62 179 LEU A O 1
ATOM 1473 N N . LEU A 1 180 ? 12.676 -4.767 -13.878 1.00 88.81 180 LEU A N 1
ATOM 1474 C CA . LEU A 1 180 ? 12.802 -6.145 -14.351 1.00 88.81 180 LEU A CA 1
ATOM 1475 C C . LEU A 1 180 ? 12.368 -7.175 -13.300 1.00 88.81 180 LEU A C 1
ATOM 1477 O O . LEU A 1 180 ? 11.768 -8.190 -13.659 1.00 88.81 180 LEU A O 1
ATOM 1481 N N . ASN A 1 181 ? 12.629 -6.914 -12.018 1.00 90.81 181 ASN A N 1
ATOM 1482 C CA . ASN A 1 181 ? 12.434 -7.892 -10.946 1.00 90.81 181 ASN A CA 1
ATOM 1483 C C . ASN A 1 181 ? 11.032 -7.840 -10.318 1.00 90.81 181 ASN A C 1
ATOM 1485 O O . ASN A 1 181 ? 10.522 -8.889 -9.935 1.00 90.81 181 ASN A O 1
ATOM 1489 N N . MET A 1 182 ? 10.377 -6.673 -10.274 1.00 90.00 182 MET A N 1
ATOM 1490 C CA . MET A 1 182 ? 8.986 -6.541 -9.795 1.00 90.00 182 MET A CA 1
ATOM 1491 C C . MET A 1 182 ? 8.022 -7.409 -10.606 1.00 90.00 182 MET A C 1
ATOM 1493 O O . MET A 1 182 ? 8.178 -7.465 -11.818 1.00 90.00 182 MET A O 1
ATOM 1497 N N . ASN A 1 183 ? 7.003 -8.011 -9.987 1.00 87.94 183 ASN A N 1
ATOM 1498 C CA . ASN A 1 183 ? 5.953 -8.788 -10.653 1.00 87.94 183 ASN A CA 1
ATOM 1499 C C . ASN A 1 183 ? 4.643 -7.996 -10.805 1.00 87.94 183 ASN A C 1
ATOM 1501 O O . ASN A 1 183 ? 4.048 -7.579 -9.810 1.00 87.94 183 ASN A O 1
ATOM 1505 N N . TYR A 1 184 ? 4.167 -7.812 -12.037 1.00 88.00 184 TYR A N 1
ATOM 1506 C CA . TYR A 1 184 ? 2.928 -7.084 -12.330 1.00 88.00 184 TYR A CA 1
ATOM 1507 C C . TYR A 1 184 ? 2.235 -7.614 -13.586 1.00 88.00 184 TYR A C 1
ATOM 1509 O O . TYR A 1 184 ? 2.744 -8.529 -14.197 1.00 88.00 184 TYR A O 1
ATOM 1517 N N . GLU A 1 185 ? 1.053 -7.111 -13.957 1.00 87.12 185 GLU A N 1
ATOM 1518 C CA . GLU A 1 185 ? 0.509 -7.261 -15.325 1.00 87.12 185 GLU A CA 1
ATOM 1519 C C . GLU A 1 185 ? 0.486 -5.910 -16.050 1.00 87.12 185 GLU A C 1
ATOM 1521 O O . GLU A 1 185 ? 0.620 -5.843 -17.275 1.00 87.12 185 GLU A O 1
ATOM 1526 N N . ARG A 1 186 ? 0.275 -4.822 -15.298 1.00 88.44 186 ARG A N 1
ATOM 1527 C CA . ARG A 1 186 ? 0.288 -3.451 -15.805 1.00 88.44 186 ARG A CA 1
ATOM 1528 C C . ARG A 1 186 ? 1.159 -2.554 -14.942 1.00 88.44 186 ARG A C 1
ATOM 1530 O O . ARG A 1 186 ? 0.984 -2.546 -13.725 1.00 88.44 186 ARG A O 1
ATOM 1537 N N . LEU A 1 187 ? 2.009 -1.752 -15.573 1.00 90.38 187 LEU A N 1
ATOM 1538 C CA . LEU A 1 187 ? 2.860 -0.778 -14.893 1.00 90.38 187 LEU A CA 1
ATOM 1539 C C . LEU A 1 187 ? 2.700 0.611 -15.510 1.00 90.38 187 LEU A C 1
ATOM 1541 O O . LEU A 1 187 ? 2.859 0.792 -16.716 1.00 90.38 187 LEU A O 1
ATOM 1545 N N . ILE A 1 188 ? 2.435 1.600 -14.662 1.00 90.38 188 ILE A N 1
ATOM 1546 C CA . ILE A 1 188 ? 2.382 3.010 -15.035 1.00 90.38 188 ILE A CA 1
ATOM 1547 C C . ILE A 1 188 ? 3.342 3.785 -14.137 1.00 90.38 188 ILE A C 1
ATOM 1549 O O . ILE A 1 188 ? 3.173 3.805 -12.918 1.00 90.38 188 ILE A O 1
ATOM 1553 N N . CYS A 1 189 ? 4.328 4.440 -14.746 1.00 90.31 189 CYS A N 1
ATOM 1554 C CA . CYS A 1 189 ? 5.336 5.252 -14.070 1.00 90.31 189 CYS A CA 1
ATOM 1555 C C . CYS A 1 189 ? 5.278 6.697 -14.572 1.00 90.31 189 CYS A C 1
ATOM 1557 O O . CYS A 1 189 ? 5.453 6.941 -15.762 1.00 90.31 189 CYS A O 1
ATOM 1559 N N . GLN A 1 190 ? 5.068 7.673 -13.684 1.00 86.25 190 GLN A N 1
ATOM 1560 C CA . GLN A 1 190 ? 4.929 9.082 -14.099 1.00 86.25 190 GLN A CA 1
ATOM 1561 C C . GLN A 1 190 ? 6.248 9.852 -14.226 1.00 86.25 190 GLN A C 1
ATOM 1563 O O . GLN A 1 190 ? 6.285 10.910 -14.855 1.00 86.25 190 GLN A O 1
ATOM 1568 N N . ARG A 1 191 ? 7.287 9.408 -13.519 1.00 89.50 191 ARG A N 1
ATOM 1569 C CA . ARG A 1 191 ? 8.602 10.051 -13.449 1.00 89.50 191 ARG A CA 1
ATOM 1570 C C . ARG A 1 191 ? 9.662 8.968 -13.369 1.00 89.50 191 ARG A C 1
ATOM 1572 O O . ARG A 1 191 ? 9.415 7.922 -12.776 1.00 89.50 191 ARG A O 1
ATOM 1579 N N . SER A 1 192 ? 10.844 9.217 -13.918 1.00 89.62 192 SER A N 1
ATOM 1580 C CA . SER A 1 192 ? 11.959 8.275 -13.850 1.00 89.62 192 SER A CA 1
ATOM 1581 C C . SER A 1 192 ? 13.298 9.005 -13.833 1.00 89.62 192 SER A C 1
ATOM 1583 O O . SER A 1 192 ? 13.439 10.036 -14.487 1.00 89.62 192 SER A O 1
ATOM 1585 N N . LYS A 1 193 ? 14.268 8.455 -13.092 1.00 89.69 193 LYS A N 1
ATOM 1586 C CA . LYS A 1 193 ? 15.691 8.834 -13.161 1.00 89.69 193 LYS A CA 1
ATOM 1587 C C . LYS A 1 193 ? 16.479 7.968 -14.160 1.00 89.69 193 LYS A C 1
ATOM 1589 O O . LYS A 1 193 ? 17.666 8.206 -14.369 1.00 89.69 193 LYS A O 1
ATOM 1594 N N . LEU A 1 194 ? 15.842 6.948 -14.744 1.00 90.75 194 LEU A N 1
ATOM 1595 C CA . LEU A 1 194 ? 16.483 6.006 -15.659 1.00 90.75 194 LEU A CA 1
ATOM 1596 C C . LEU A 1 194 ? 16.890 6.699 -16.956 1.00 90.75 194 LEU A C 1
ATOM 1598 O O . LEU A 1 194 ? 16.160 7.533 -17.497 1.00 90.75 194 LEU A O 1
ATOM 1602 N N . LYS A 1 195 ? 18.047 6.313 -17.489 1.00 92.81 195 LYS A N 1
ATOM 1603 C CA . LYS A 1 195 ? 18.513 6.822 -18.778 1.00 92.81 195 LYS A CA 1
ATOM 1604 C C . LYS A 1 195 ? 17.721 6.167 -19.906 1.00 92.81 195 LYS A C 1
ATOM 1606 O O . LYS A 1 195 ? 17.210 5.056 -19.775 1.00 92.81 195 LYS A O 1
ATOM 1611 N N . THR A 1 196 ? 17.712 6.798 -21.078 1.00 90.81 196 THR A N 1
ATOM 1612 C CA . THR A 1 196 ? 17.112 6.216 -22.291 1.00 90.81 196 THR A CA 1
ATOM 1613 C C . THR A 1 196 ? 17.677 4.827 -22.612 1.00 90.81 196 THR A C 1
ATOM 1615 O O . THR A 1 196 ? 16.939 3.961 -23.069 1.00 90.81 196 THR A O 1
ATOM 1618 N N . SER A 1 197 ? 18.964 4.578 -22.341 1.00 92.94 197 SER A N 1
ATOM 1619 C CA . SER A 1 197 ? 19.583 3.255 -22.509 1.00 92.94 197 SER A CA 1
ATOM 1620 C C . SER A 1 197 ? 18.937 2.180 -21.637 1.00 92.94 197 SER A C 1
ATOM 1622 O O . SER A 1 197 ? 18.734 1.060 -22.101 1.00 92.94 197 SER A O 1
ATOM 1624 N N . ASP A 1 198 ? 18.581 2.532 -20.403 1.00 93.88 198 ASP A N 1
ATOM 1625 C CA . ASP A 1 198 ? 17.969 1.620 -19.440 1.00 93.88 198 ASP A CA 1
ATOM 1626 C C . ASP A 1 198 ? 16.533 1.306 -19.867 1.00 93.88 198 ASP A C 1
ATOM 1628 O O . ASP A 1 198 ? 16.125 0.148 -19.913 1.00 93.88 198 ASP A O 1
ATOM 1632 N N . LEU A 1 199 ? 15.786 2.331 -20.284 1.00 90.44 199 LEU A N 1
ATOM 1633 C CA . LEU A 1 199 ? 14.434 2.162 -20.819 1.00 90.44 199 LEU A CA 1
ATOM 1634 C C . LEU A 1 199 ? 14.431 1.323 -22.105 1.00 90.44 199 LEU A C 1
ATOM 1636 O O . LEU A 1 199 ? 13.593 0.438 -22.256 1.00 90.44 199 LEU A O 1
ATOM 1640 N N . ASN A 1 200 ? 15.398 1.529 -23.002 1.00 90.88 200 ASN A N 1
ATOM 1641 C CA . ASN A 1 200 ? 15.548 0.714 -24.209 1.00 90.88 200 ASN A CA 1
ATOM 1642 C C . ASN A 1 200 ? 15.867 -0.748 -23.877 1.00 90.88 200 ASN A C 1
ATOM 1644 O O . ASN A 1 200 ? 15.332 -1.656 -24.514 1.00 90.88 200 ASN A O 1
ATOM 1648 N N . LEU A 1 201 ? 16.721 -0.992 -22.878 1.00 90.88 201 LEU A N 1
ATOM 1649 C CA . LEU A 1 201 ? 17.016 -2.341 -22.402 1.00 90.88 201 LEU A CA 1
ATOM 1650 C C . LEU A 1 201 ? 15.771 -3.002 -21.795 1.00 90.88 201 LEU A C 1
ATOM 1652 O O . LEU A 1 201 ? 15.504 -4.167 -22.090 1.00 90.88 201 LEU A O 1
ATOM 1656 N N . PHE A 1 202 ? 14.991 -2.260 -21.006 1.00 90.12 202 PHE A N 1
ATOM 1657 C CA . PHE A 1 202 ? 13.720 -2.726 -20.454 1.00 90.12 202 PHE A CA 1
ATOM 1658 C C . PHE A 1 202 ? 12.727 -3.096 -21.565 1.00 90.12 202 PHE A C 1
ATOM 1660 O O . PHE A 1 202 ? 12.236 -4.221 -21.586 1.00 90.12 202 PHE A O 1
ATOM 1667 N N . LEU A 1 203 ? 12.509 -2.206 -22.540 1.00 86.75 203 LEU A N 1
ATOM 1668 C CA . LEU A 1 203 ? 11.626 -2.451 -23.687 1.00 86.75 203 LEU A CA 1
ATOM 1669 C C . LEU A 1 203 ? 12.072 -3.656 -24.517 1.00 86.75 203 LEU A C 1
ATOM 1671 O O . LEU A 1 203 ? 11.242 -4.462 -24.924 1.00 86.75 203 LEU A O 1
ATOM 1675 N N . LYS A 1 204 ? 13.380 -3.808 -24.753 1.00 88.12 204 LYS A N 1
ATOM 1676 C CA . LYS A 1 204 ? 13.920 -4.962 -25.479 1.00 88.12 204 LYS A CA 1
ATOM 1677 C C . LYS A 1 204 ? 13.632 -6.267 -24.740 1.00 88.12 204 LYS A C 1
ATOM 1679 O O . LYS A 1 204 ? 13.166 -7.209 -25.368 1.00 88.12 204 LYS A O 1
ATOM 1684 N N . LYS A 1 205 ? 13.893 -6.316 -23.429 1.00 86.31 205 LYS A N 1
ATOM 1685 C CA . LYS A 1 205 ? 13.595 -7.498 -22.606 1.00 86.31 205 LYS A CA 1
ATOM 1686 C C . LYS A 1 205 ? 12.098 -7.798 -22.582 1.00 86.31 205 LYS A C 1
ATOM 1688 O O . LYS A 1 205 ? 11.718 -8.951 -22.711 1.00 86.31 205 LYS A O 1
ATOM 1693 N N . TRP A 1 206 ? 11.264 -6.765 -22.496 1.00 81.12 206 TRP A N 1
ATOM 1694 C CA . TRP A 1 206 ? 9.813 -6.906 -22.554 1.00 81.12 206 TRP A CA 1
ATOM 1695 C C . TRP A 1 206 ? 9.330 -7.493 -23.890 1.00 81.12 206 TRP A C 1
ATOM 1697 O O . TRP A 1 206 ? 8.604 -8.481 -23.895 1.00 81.12 206 TRP A O 1
ATOM 1707 N N . LEU A 1 207 ? 9.776 -6.957 -25.029 1.00 81.50 207 LEU A N 1
ATOM 1708 C CA . LEU A 1 207 ? 9.408 -7.476 -26.356 1.00 81.50 207 LEU A CA 1
ATOM 1709 C C . LEU A 1 207 ? 9.868 -8.924 -26.592 1.00 81.50 207 LEU A C 1
ATOM 1711 O O . LEU A 1 207 ? 9.324 -9.601 -27.457 1.00 81.50 207 LEU A O 1
ATOM 1715 N N . GLN A 1 208 ? 10.890 -9.368 -25.859 1.00 82.62 208 GLN A N 1
ATOM 1716 C CA . GLN A 1 208 ? 11.429 -10.727 -25.909 1.00 82.62 208 GLN A CA 1
ATOM 1717 C C . GLN A 1 208 ? 10.785 -11.677 -24.890 1.00 82.62 208 GLN A C 1
ATOM 1719 O O . GLN A 1 208 ? 11.092 -12.866 -24.920 1.00 82.62 208 GLN A O 1
ATOM 1724 N N . SER A 1 209 ? 9.934 -11.182 -23.983 1.00 74.31 209 SER A N 1
ATOM 1725 C CA . SER A 1 209 ? 9.193 -12.045 -23.061 1.00 74.31 209 SER A CA 1
ATOM 1726 C C . SER A 1 209 ? 8.089 -12.771 -23.835 1.00 74.31 209 SER A C 1
ATOM 1728 O O . SER A 1 209 ? 7.073 -12.184 -24.202 1.00 74.31 209 SER A O 1
ATOM 1730 N N . ASP A 1 210 ? 8.327 -14.040 -24.163 1.00 60.38 210 ASP A N 1
ATOM 1731 C CA . ASP A 1 210 ? 7.329 -14.900 -24.798 1.00 60.38 210 ASP A CA 1
ATOM 1732 C C . ASP A 1 210 ? 6.165 -15.166 -23.825 1.00 60.38 210 ASP A C 1
ATOM 1734 O O . ASP A 1 210 ? 6.361 -15.232 -22.611 1.00 60.38 210 ASP A O 1
ATOM 1738 N N . GLU A 1 211 ? 4.962 -15.437 -24.348 1.00 55.78 211 GLU A N 1
ATOM 1739 C CA . GLU A 1 211 ? 3.737 -15.734 -23.569 1.00 55.78 211 GLU A CA 1
ATOM 1740 C C . GLU A 1 211 ? 3.876 -16.886 -22.545 1.00 55.78 211 GLU A C 1
ATOM 1742 O O . GLU A 1 211 ? 2.981 -17.103 -21.729 1.00 55.78 211 GLU A O 1
ATOM 1747 N N . LYS A 1 212 ? 4.984 -17.639 -22.587 1.00 49.66 212 LYS A N 1
ATOM 1748 C CA . LYS A 1 212 ? 5.290 -18.764 -21.694 1.00 49.66 212 LYS A CA 1
ATOM 1749 C C . LYS A 1 212 ? 5.929 -18.353 -20.362 1.00 49.66 212 LYS A C 1
ATOM 1751 O O . LYS A 1 212 ? 5.892 -19.156 -19.434 1.00 49.66 212 LYS A O 1
ATOM 1756 N N . GLU A 1 213 ? 6.483 -17.145 -20.241 1.00 53.06 213 GLU A N 1
ATOM 1757 C CA . GLU A 1 213 ? 6.834 -16.553 -18.942 1.00 53.06 213 GLU A CA 1
ATOM 1758 C C . GLU A 1 213 ? 5.597 -15.820 -18.397 1.00 53.06 213 GLU A C 1
ATOM 1760 O O . GLU A 1 213 ? 5.416 -14.623 -18.601 1.00 53.06 213 GLU A O 1
ATOM 1765 N N . ASP A 1 214 ? 4.693 -16.598 -17.792 1.00 51.59 214 ASP A N 1
ATOM 1766 C CA . ASP A 1 214 ? 3.435 -16.208 -17.135 1.00 51.59 214 ASP A CA 1
ATOM 1767 C C . ASP A 1 214 ? 3.141 -14.696 -17.055 1.00 51.59 214 ASP A C 1
ATOM 1769 O O . ASP A 1 214 ? 3.560 -14.013 -16.127 1.00 51.59 214 ASP A O 1
ATOM 1773 N N . ASN A 1 215 ? 2.320 -14.198 -17.991 1.00 54.97 215 ASN A N 1
ATOM 1774 C CA . ASN A 1 215 ? 1.412 -13.041 -17.857 1.00 54.97 215 ASN A CA 1
ATOM 1775 C C . ASN A 1 215 ? 1.966 -11.684 -17.357 1.00 54.97 215 ASN A C 1
ATOM 1777 O O . ASN A 1 215 ? 1.174 -10.746 -17.215 1.00 54.97 215 ASN A O 1
ATOM 1781 N N . LYS A 1 216 ? 3.274 -11.537 -17.127 1.00 61.66 216 LYS A N 1
ATOM 1782 C CA . LYS A 1 216 ? 3.855 -10.426 -16.358 1.00 61.66 216 LYS A CA 1
ATOM 1783 C C . LYS A 1 216 ? 3.790 -9.056 -17.056 1.00 61.66 216 LYS A C 1
ATOM 1785 O O . LYS A 1 216 ? 3.938 -8.002 -16.444 1.00 61.66 216 LYS A O 1
ATOM 1790 N N . TYR A 1 217 ? 3.564 -9.026 -18.366 1.00 63.78 217 TYR A N 1
ATOM 1791 C CA . TYR A 1 217 ? 3.783 -7.803 -19.130 1.00 63.78 217 TYR A CA 1
ATOM 1792 C C . TYR A 1 217 ? 2.673 -7.468 -20.137 1.00 63.78 217 TYR A C 1
ATOM 1794 O O . TYR A 1 217 ? 2.912 -7.403 -21.342 1.00 63.78 217 TYR A O 1
ATOM 1802 N N . LYS A 1 218 ? 1.457 -7.174 -19.658 1.00 67.94 218 LYS A N 1
ATOM 1803 C CA . LYS A 1 218 ? 0.304 -6.880 -20.532 1.00 67.94 218 LYS A CA 1
ATOM 1804 C C . LYS A 1 218 ? 0.165 -5.416 -20.951 1.00 67.94 218 LYS A C 1
ATOM 1806 O O . LYS A 1 218 ? -0.352 -5.150 -22.034 1.00 67.94 218 LYS A O 1
ATOM 1811 N N . THR A 1 219 ? 0.528 -4.436 -20.118 1.00 73.19 219 THR A N 1
ATOM 1812 C CA . THR A 1 219 ? 0.358 -3.002 -20.462 1.00 73.19 219 THR A CA 1
ATOM 1813 C C . THR A 1 219 ? 1.359 -2.111 -19.724 1.00 73.19 219 THR A C 1
ATOM 1815 O O . THR A 1 219 ? 1.479 -2.226 -18.509 1.00 73.19 219 THR A O 1
ATOM 1818 N N . HIS A 1 220 ? 2.033 -1.190 -20.427 1.00 71.75 220 HIS A N 1
ATOM 1819 C CA . HIS A 1 220 ? 3.056 -0.315 -19.834 1.00 71.75 220 HIS A CA 1
ATOM 1820 C C . HIS A 1 220 ? 2.944 1.125 -20.319 1.00 71.75 220 HIS A C 1
ATOM 1822 O O . HIS A 1 220 ? 2.795 1.363 -21.516 1.00 71.75 220 HIS A O 1
ATOM 1828 N N . GLU A 1 221 ? 3.105 2.071 -19.398 1.00 76.94 221 GLU A N 1
ATOM 1829 C CA . GLU A 1 221 ? 3.244 3.494 -19.702 1.00 76.94 221 GLU A CA 1
ATOM 1830 C C . GLU A 1 221 ? 4.320 4.099 -18.793 1.00 76.94 221 GLU A C 1
ATOM 1832 O O . GLU A 1 221 ? 4.169 4.135 -17.573 1.00 76.94 221 GLU A O 1
ATOM 1837 N N . ILE A 1 222 ? 5.432 4.557 -19.372 1.00 74.56 222 ILE A N 1
ATOM 1838 C CA . ILE A 1 222 ? 6.469 5.290 -18.639 1.00 74.56 222 ILE A CA 1
ATOM 1839 C C . ILE A 1 222 ? 6.523 6.697 -19.217 1.00 74.56 222 ILE A C 1
ATOM 1841 O O . ILE A 1 222 ? 6.949 6.897 -20.353 1.00 74.56 222 ILE A O 1
ATOM 1845 N N . LEU A 1 223 ? 6.084 7.669 -18.426 1.00 70.50 223 LEU A N 1
ATOM 1846 C CA . LEU A 1 223 ? 6.146 9.079 -18.770 1.00 70.50 223 LEU A CA 1
ATOM 1847 C C . LEU A 1 223 ? 7.484 9.634 -18.276 1.00 70.50 223 LEU A C 1
ATOM 1849 O O . LEU A 1 223 ? 7.768 9.648 -17.078 1.00 70.50 223 LEU A O 1
ATOM 1853 N N . SER A 1 224 ? 8.329 10.078 -19.201 1.00 57.12 224 SER A N 1
ATOM 1854 C CA . SER A 1 224 ? 9.497 10.897 -18.877 1.00 57.12 224 SER A CA 1
ATOM 1855 C C . SER A 1 224 ? 9.085 12.367 -18.873 1.00 57.12 224 SER A C 1
ATOM 1857 O O . SER A 1 224 ? 8.429 12.817 -19.815 1.00 57.12 224 SER A O 1
ATOM 1859 N N . LYS A 1 225 ? 9.472 13.111 -17.835 1.00 52.59 225 LYS A N 1
ATOM 1860 C CA . LYS A 1 225 ? 9.496 14.577 -17.884 1.00 52.59 225 LYS A CA 1
ATOM 1861 C C . LYS A 1 225 ? 10.860 15.050 -18.343 1.00 52.59 225 LYS A C 1
ATOM 1863 O O . LYS A 1 225 ? 11.845 14.449 -17.866 1.00 52.59 225 LYS A O 1
#

Radius of gyration: 19.96 Å; Cα contacts (8 Å, |Δi|>4): 446; chains: 1; bounding box: 51×47×60 Å

Secondary structure (DSSP, 8-state):
----EEEEEEEEE----TT-------EEEEEEEEETTEEEEEEEEEEE---TTTTT-EEEEETTEEEEEE-TTS-HHHHHHHHHHHHTT--S--SEEEESS---HHHHHT-HHHHSS-SEEEE--S---HHHHHHHHHH--SEEEEEE-SPPPTT---GGG-BEEEEEESS--SSHHHHHHSB-SEEEES-----HHHHHHHHHHHHT--TTSTT--SEEEE---

Sequence (225 aa):
MPKLEIQSIDFSKNKENENEVSESRKNVVMVKQFEEENITIHVFNIIATGIKEDIGMIIQSSEFEWEYHHDPSVNLTGILCNNISKFYNIKNPLKSFSARRELNNLDFDHSPNILSKPEKVYIPMESVSTEELDMIFSKCQNVQFLLTRVEIPDEYDNYGIWNAKQMYLRYAPPKIEGLLNMNYERLICQRSKLKTSDLNLFLKKWLQSDEKEDNKYKTHEILSK

pLDDT: mean 77.94, std 13.83, range [34.41, 93.88]

Nearest PDB structures (foldseek):
  6ort-assembly1_A  TM=6.131E-01  e=1.721E-01  Bos taurus
  6jo7-assembly2_B  TM=5.539E-01  e=2.034E-01  Mus musculus
  6nk6-assembly1_O  TM=5.821E-01  e=3.179E-01  Mus musculus
  6jo7-assembly1_A  TM=5.359E-01  e=2.405E-01  Mus musculus

Solvent-accessible surface area (backbone atoms only — not comparable to full-atom values): 12246 Å² total; per-residue (Å²): 130,82,69,78,41,72,40,36,46,36,42,36,58,60,85,70,66,99,81,64,98,63,93,68,79,34,38,30,41,38,39,38,36,35,48,86,92,46,75,48,69,36,38,39,39,37,38,69,43,92,52,77,85,48,48,72,42,74,44,75,79,48,99,48,32,34,38,40,29,30,55,73,90,51,82,51,64,11,56,49,47,39,49,51,30,60,74,71,64,58,86,58,43,22,49,28,39,35,38,51,58,94,71,57,71,62,48,43,71,49,23,49,65,45,56,33,45,21,37,24,43,36,38,69,26,80,67,65,55,66,68,46,51,53,49,52,40,74,48,37,42,80,24,44,33,36,38,36,57,29,58,62,55,81,83,62,75,77,31,66,58,40,54,22,45,30,35,40,29,44,36,38,53,60,46,62,66,36,71,69,45,37,46,31,27,28,45,36,23,57,27,62,76,57,50,73,69,47,53,50,52,50,52,53,54,54,78,66,58,52,85,82,66,70,70,45,78,75,47,80,47,78,42,77,126

Organism: Caenorhabditis remanei (NCBI:txid31234)

Foldseek 3Di:
DFDKDFAEWEFDFDPDDPPDPDPWRWTKIWTWIDGPPDIDIAIETETEDPDPVQAQDWDDPDPRYIYHYHHPVDPCLLVVLLVVCVVSVPQAAHQEYEYQDQDDPSNCVSNVRHQQEHLEYEYAYAEYDLVSVCNNLVRYPNHAYYEYPYDDDLPRDPLLSAAYQEYHYQEDHQALNNVVRHAYLEYEYAEYPDDPVSVVVSVVVLVVDDPVVPRRYNYYHHHYD

Mean predicted aligned error: 9.73 Å

InterPro domains:
  IPR012885 Sdz-33, F-box domain [PF07735] (161-209)